Protein AF-A0A6P7GUV5-F1 (afdb_monomer_lite)

InterPro domains:
  IPR000727 Target SNARE coiled-coil homology domain [PS50192] (127-161)
  IPR006011 Syntaxin, N-terminal domain [PF00804] (9-116)
  IPR010989 SNARE [SSF47661] (6-161)

pLDDT: mean 76.49, std 16.81, range [32.97, 94.81]

Foldseek 3Di:
DVVVVVVVLVVVVVVLVVVLVVLVVLLVVLVVLVVVLVVDDCVDPVSVVSVVVSVVSLVVVVVVLVVVLVVLVVVLVVLLVVLCVLCVVVVFHDDPVRSVVCLLVVDDPVVRLVPQPCPDPVSVVSVVVSVVSSVSSNVSVVSSVSSVVSVVSSVVSCVDDPPVVVVCVVVVPPDDDPPVVPPPD

Radius of gyration: 21.82 Å; chains: 1; bounding box: 53×41×62 Å

Structure (mmCIF, N/CA/C/O backbone):
data_AF-A0A6P7GUV5-F1
#
_entry.id   AF-A0A6P7GUV5-F1
#
loop_
_atom_site.group_PDB
_atom_site.id
_atom_site.type_symbol
_atom_site.label_atom_id
_atom_site.label_alt_id
_atom_site.label_comp_id
_atom_site.label_asym_id
_atom_site.label_entity_id
_atom_site.label_seq_id
_atom_site.pdbx_PDB_ins_code
_atom_site.Cartn_x
_atom_site.Cartn_y
_atom_site.Cartn_z
_atom_site.occupancy
_atom_site.B_iso_or_equiv
_atom_site.auth_seq_id
_atom_site.auth_comp_id
_atom_site.auth_asym_id
_atom_site.auth_atom_id
_atom_site.pdbx_PDB_model_num
ATOM 1 N N . MET A 1 1 ? -10.063 17.271 18.273 1.00 46.31 1 MET A N 1
ATOM 2 C CA . MET A 1 1 ? -8.950 16.334 17.995 1.00 46.31 1 MET A CA 1
ATOM 3 C C . MET A 1 1 ? -9.324 15.329 16.899 1.00 46.31 1 MET A C 1
ATOM 5 O O . MET A 1 1 ? -8.596 15.248 15.924 1.00 46.31 1 MET A O 1
ATOM 9 N N . HIS A 1 2 ? -10.493 14.676 16.979 1.00 52.94 2 HIS A N 1
ATOM 10 C CA . HIS A 1 2 ? -11.018 13.732 15.970 1.00 52.94 2 HIS A CA 1
ATOM 11 C C . HIS A 1 2 ? -11.071 14.288 14.523 1.00 52.94 2 HIS A C 1
ATOM 13 O O . HIS A 1 2 ? -10.444 13.758 13.611 1.00 52.94 2 HIS A O 1
ATOM 19 N N . HIS A 1 3 ? -11.655 15.477 14.346 1.00 53.50 3 HIS A N 1
ATOM 20 C CA . HIS A 1 3 ? -11.754 16.160 13.045 1.00 53.50 3 HIS A CA 1
ATOM 21 C C . HIS A 1 3 ? -10.405 16.506 12.378 1.00 53.50 3 HIS A C 1
ATOM 23 O O . HIS A 1 3 ? -10.345 16.684 11.162 1.00 53.50 3 HIS A O 1
ATOM 29 N N . LEU A 1 4 ? -9.324 16.637 13.158 1.00 55.41 4 LEU A N 1
ATOM 30 C CA . LEU A 1 4 ? -7.991 16.958 12.634 1.00 55.41 4 LEU A CA 1
ATOM 31 C C . LEU A 1 4 ? -7.320 15.711 12.038 1.00 55.41 4 LEU A C 1
ATOM 33 O O . LEU A 1 4 ? -6.644 15.807 11.019 1.00 55.41 4 LEU A O 1
ATOM 37 N N . ASN A 1 5 ? -7.563 14.542 12.640 1.00 67.44 5 ASN A N 1
ATOM 38 C CA . ASN A 1 5 ? -7.045 13.258 12.166 1.00 67.44 5 ASN A CA 1
ATOM 39 C C . ASN A 1 5 ? -7.734 12.821 10.858 1.00 67.44 5 ASN A C 1
ATOM 41 O O . ASN A 1 5 ? -7.079 12.382 9.915 1.00 67.44 5 ASN A O 1
ATOM 45 N N . LYS A 1 6 ? -9.046 13.068 10.745 1.00 73.06 6 LYS A N 1
ATOM 46 C CA . LYS A 1 6 ? -9.805 12.810 9.514 1.00 73.06 6 LYS A CA 1
ATOM 47 C C . LYS A 1 6 ? -9.277 13.603 8.311 1.00 73.06 6 LYS A C 1
ATOM 49 O O . LYS A 1 6 ? -8.929 13.009 7.301 1.00 73.06 6 LYS A O 1
ATOM 54 N N . ASN A 1 7 ? -9.086 14.917 8.468 1.00 77.56 7 ASN A N 1
ATOM 55 C CA . ASN A 1 7 ? -8.517 15.767 7.411 1.00 77.56 7 ASN A CA 1
ATOM 56 C C . ASN A 1 7 ? -7.110 15.323 6.969 1.00 77.56 7 ASN A C 1
ATOM 58 O O . ASN A 1 7 ? -6.755 15.450 5.798 1.00 77.56 7 ASN A O 1
ATOM 62 N N . LEU A 1 8 ? -6.291 14.828 7.902 1.00 81.88 8 LEU A N 1
ATOM 63 C CA . LEU A 1 8 ? -4.964 14.309 7.577 1.00 81.88 8 LEU A CA 1
ATOM 64 C C . LEU A 1 8 ? -5.056 13.003 6.779 1.00 81.88 8 LEU A C 1
ATOM 66 O O . LEU A 1 8 ? -4.341 12.850 5.792 1.00 81.88 8 LEU A O 1
ATOM 70 N N . THR A 1 9 ? -5.959 12.106 7.171 1.00 80.38 9 THR A N 1
ATOM 71 C CA . THR A 1 9 ? -6.199 10.832 6.480 1.00 80.38 9 THR A CA 1
ATOM 72 C C . THR A 1 9 ? -6.690 11.059 5.050 1.00 80.38 9 THR A C 1
ATOM 74 O O . THR A 1 9 ? -6.138 10.481 4.119 1.00 80.38 9 THR A O 1
ATOM 77 N N . ASP A 1 10 ? -7.635 11.981 4.851 1.00 86.94 10 ASP A N 1
ATOM 78 C CA . ASP A 1 10 ? -8.143 12.332 3.518 1.00 86.94 10 ASP A CA 1
ATOM 79 C C . ASP A 1 10 ? -7.032 12.912 2.623 1.00 86.94 10 ASP A C 1
ATOM 81 O O . ASP A 1 10 ? -6.954 12.634 1.425 1.00 86.94 10 ASP A O 1
ATOM 85 N N . LYS A 1 11 ? -6.114 13.694 3.207 1.00 90.00 11 LYS A N 1
ATOM 86 C CA . LYS A 1 11 ? -4.951 14.222 2.486 1.00 90.00 11 LYS A CA 1
ATOM 87 C C . LYS A 1 11 ? -3.967 13.119 2.090 1.00 90.00 11 LYS A C 1
ATOM 89 O O . LYS A 1 11 ? -3.399 13.193 1.001 1.00 90.00 11 LYS A O 1
ATOM 94 N N . ILE A 1 12 ? -3.754 12.124 2.952 1.00 88.75 12 ILE A N 1
ATOM 95 C CA . ILE A 1 12 ? -2.922 10.953 2.645 1.00 88.75 12 ILE A CA 1
ATOM 96 C C . ILE A 1 12 ? -3.540 10.167 1.486 1.00 88.75 12 ILE A C 1
ATOM 98 O O . ILE A 1 12 ? -2.832 9.862 0.532 1.00 88.75 12 ILE A O 1
ATOM 102 N N . GLU A 1 13 ? -4.853 9.934 1.510 1.00 89.50 13 GLU A N 1
ATOM 103 C CA . GLU A 1 13 ? -5.580 9.247 0.435 1.00 89.50 13 GLU A CA 1
ATOM 104 C C . GLU A 1 13 ? -5.460 10.000 -0.905 1.00 89.50 13 GLU A C 1
ATOM 106 O O . GLU A 1 13 ? -5.128 9.408 -1.932 1.00 89.50 13 GLU A O 1
ATOM 111 N N . ALA A 1 14 ? -5.615 11.328 -0.899 1.00 92.69 14 ALA A N 1
ATOM 112 C CA . ALA A 1 14 ? -5.446 12.144 -2.102 1.00 92.69 14 ALA A CA 1
ATOM 113 C C . ALA A 1 14 ? -4.007 12.112 -2.655 1.00 92.69 14 ALA A C 1
ATOM 115 O O . ALA A 1 14 ? -3.799 12.049 -3.870 1.00 92.69 14 ALA A O 1
ATOM 116 N N . LEU A 1 15 ? -2.998 12.157 -1.775 1.00 92.75 15 LEU A N 1
ATOM 117 C CA . LEU A 1 15 ? -1.593 12.031 -2.173 1.00 92.75 15 LEU A CA 1
ATOM 118 C C . LEU A 1 15 ? -1.292 10.641 -2.732 1.00 92.75 15 LEU A C 1
ATOM 120 O O . LEU A 1 15 ? -0.560 10.535 -3.715 1.00 92.75 15 LEU A O 1
ATOM 124 N N . PHE A 1 16 ? -1.871 9.600 -2.139 1.00 92.69 16 PHE A N 1
ATOM 125 C CA . PHE A 1 16 ? -1.735 8.225 -2.593 1.00 92.69 16 PHE A CA 1
ATOM 126 C C . PHE A 1 16 ? -2.291 8.047 -4.009 1.00 92.69 16 PHE A C 1
ATOM 128 O O . PHE A 1 16 ? -1.550 7.653 -4.905 1.00 92.69 16 PHE A O 1
ATOM 135 N N . GLN A 1 17 ? -3.534 8.473 -4.255 1.00 94.50 17 GLN A N 1
ATOM 136 C CA . GLN A 1 17 ? -4.158 8.421 -5.584 1.00 94.50 17 GLN A CA 1
ATOM 137 C C . GLN A 1 17 ? -3.348 9.184 -6.645 1.00 94.50 17 GLN A C 1
ATOM 139 O O . GLN A 1 17 ? -3.194 8.733 -7.785 1.00 94.50 17 GLN A O 1
ATOM 144 N N . ASN A 1 18 ? -2.794 10.344 -6.277 1.00 94.81 18 ASN A N 1
ATOM 145 C CA . ASN A 1 18 ? -1.903 11.096 -7.156 1.00 94.81 18 ASN A CA 1
ATOM 146 C C . ASN A 1 18 ? -0.639 10.284 -7.492 1.00 94.81 18 ASN A C 1
ATOM 148 O O . ASN A 1 18 ? -0.280 10.158 -8.665 1.00 94.81 18 ASN A O 1
ATOM 152 N N . ASN A 1 19 ? -0.013 9.674 -6.482 1.00 92.75 19 ASN A N 1
ATOM 153 C CA . ASN A 1 19 ? 1.160 8.821 -6.655 1.00 92.75 19 ASN A CA 1
ATOM 154 C C . ASN A 1 19 ? 0.872 7.603 -7.541 1.00 92.75 19 ASN A C 1
ATOM 156 O O . ASN A 1 19 ? 1.663 7.326 -8.444 1.00 92.75 19 ASN A O 1
ATOM 160 N N . THR A 1 20 ? -0.268 6.927 -7.366 1.00 92.69 20 THR A N 1
ATOM 161 C CA . THR A 1 20 ? -0.692 5.831 -8.251 1.00 92.69 20 THR A CA 1
ATOM 162 C C . THR A 1 20 ? -0.817 6.316 -9.695 1.00 92.69 20 THR A C 1
ATOM 164 O O . THR A 1 20 ? -0.272 5.701 -10.615 1.00 92.69 20 THR A O 1
ATOM 167 N N . SER A 1 21 ? -1.458 7.468 -9.924 1.00 94.62 21 SER A N 1
ATOM 168 C CA . SER A 1 21 ? -1.579 8.047 -11.269 1.00 94.62 21 SER A CA 1
ATOM 169 C C . SER A 1 21 ? -0.213 8.333 -11.902 1.00 94.62 21 SER A C 1
ATOM 171 O O . SER A 1 21 ? 0.000 8.057 -13.087 1.00 94.62 21 SER A O 1
ATOM 173 N N . ILE A 1 22 ? 0.738 8.857 -11.122 1.00 93.44 22 ILE A N 1
ATOM 174 C CA . ILE A 1 22 ? 2.118 9.076 -11.570 1.00 93.44 22 ILE A CA 1
ATOM 175 C C . ILE A 1 22 ? 2.800 7.740 -11.892 1.00 93.44 22 ILE A C 1
ATOM 177 O O . ILE A 1 22 ? 3.416 7.625 -12.952 1.00 93.44 22 ILE A O 1
ATOM 181 N N . CYS A 1 23 ? 2.653 6.723 -11.043 1.00 91.88 23 CYS A N 1
ATOM 182 C CA . CYS A 1 23 ? 3.205 5.387 -11.268 1.00 91.88 23 CYS A CA 1
ATOM 183 C C . CYS A 1 23 ? 2.696 4.772 -12.576 1.00 91.88 23 CYS A C 1
ATOM 185 O O . CYS A 1 23 ? 3.497 4.320 -13.392 1.00 91.88 23 CYS A O 1
ATOM 187 N N . HIS A 1 24 ? 1.391 4.839 -12.848 1.00 92.19 24 HIS A N 1
ATOM 188 C CA . HIS A 1 24 ? 0.831 4.362 -14.114 1.00 92.19 24 HIS A CA 1
ATOM 189 C C . HIS A 1 24 ? 1.403 5.099 -15.331 1.00 92.19 24 HIS A C 1
ATOM 191 O O . HIS A 1 24 ? 1.720 4.467 -16.340 1.00 92.19 24 HIS A O 1
ATOM 197 N N . LYS A 1 25 ? 1.592 6.423 -15.242 1.00 93.25 25 LYS A N 1
ATOM 198 C CA . LYS A 1 25 ? 2.225 7.210 -16.314 1.00 93.25 25 LYS A CA 1
ATOM 199 C C . LYS A 1 25 ? 3.676 6.794 -16.540 1.00 93.25 25 LYS A C 1
ATOM 201 O O . LYS A 1 25 ? 4.081 6.629 -17.689 1.00 93.25 25 LYS A O 1
ATOM 206 N N . ILE A 1 26 ? 4.447 6.602 -15.467 1.00 92.00 26 ILE A N 1
ATOM 207 C CA . ILE A 1 26 ? 5.836 6.130 -15.546 1.00 92.00 26 ILE A CA 1
ATOM 208 C C . ILE A 1 26 ? 5.879 4.736 -16.184 1.00 92.00 26 ILE A C 1
ATOM 210 O O . ILE A 1 26 ? 6.630 4.540 -17.134 1.00 92.00 26 ILE A O 1
ATOM 214 N N . ASN A 1 27 ? 5.030 3.804 -15.744 1.00 89.81 27 ASN A N 1
ATOM 215 C CA . ASN A 1 27 ? 4.924 2.460 -16.320 1.00 89.81 27 ASN A CA 1
ATOM 216 C C . ASN A 1 27 ? 4.605 2.490 -17.820 1.00 89.81 27 ASN A C 1
ATOM 218 O O . ASN A 1 27 ? 5.236 1.771 -18.593 1.00 89.81 27 ASN A O 1
ATOM 222 N N . GLY A 1 28 ? 3.667 3.341 -18.247 1.00 91.12 28 GLY A N 1
ATOM 223 C CA . GLY A 1 28 ? 3.362 3.543 -19.665 1.00 91.12 28 GLY A CA 1
ATOM 224 C C . GLY A 1 28 ? 4.574 4.045 -20.452 1.00 91.12 28 GLY A C 1
ATOM 225 O O . GLY A 1 28 ? 4.935 3.463 -21.471 1.00 91.12 28 GLY A O 1
ATOM 226 N N . LYS A 1 29 ? 5.272 5.061 -19.936 1.00 91.81 29 LYS A N 1
ATOM 227 C CA . LYS A 1 29 ? 6.462 5.629 -20.589 1.00 91.81 29 LYS A CA 1
ATOM 228 C C . LYS A 1 29 ? 7.636 4.654 -20.657 1.00 91.81 29 LYS A C 1
ATOM 230 O O . LYS A 1 29 ? 8.317 4.597 -21.674 1.00 91.81 29 LYS A O 1
ATOM 235 N N . LEU A 1 30 ? 7.866 3.863 -19.609 1.00 90.25 30 LEU A N 1
ATOM 236 C CA . LEU A 1 30 ? 8.904 2.829 -19.617 1.00 90.25 30 LEU A CA 1
ATOM 237 C C . LEU A 1 30 ? 8.602 1.740 -20.657 1.00 90.25 30 LEU A C 1
ATOM 239 O O . LEU A 1 30 ? 9.521 1.313 -21.352 1.00 90.25 30 LEU A O 1
ATOM 243 N N . LYS A 1 31 ? 7.329 1.344 -20.808 1.00 88.88 31 LYS A N 1
ATOM 244 C CA . LYS A 1 31 ? 6.879 0.403 -21.849 1.00 88.88 31 LYS A CA 1
ATOM 245 C C . LYS A 1 31 ? 7.097 0.943 -23.261 1.00 88.88 31 LYS A C 1
ATOM 247 O O . LYS A 1 31 ? 7.585 0.207 -24.113 1.00 88.88 31 LYS A O 1
ATOM 252 N N . GLU A 1 32 ? 6.760 2.211 -23.499 1.00 90.06 32 GLU A N 1
ATOM 253 C CA . GLU A 1 32 ? 6.989 2.881 -24.788 1.00 90.06 32 GLU A CA 1
ATOM 254 C C . GLU A 1 32 ? 8.481 2.859 -25.162 1.00 90.06 32 GLU A C 1
ATOM 256 O O . GLU A 1 32 ? 8.840 2.365 -26.230 1.00 90.06 32 GLU A O 1
ATOM 261 N N . ILE A 1 33 ? 9.361 3.293 -24.249 1.00 87.44 33 ILE A N 1
ATOM 262 C CA . ILE A 1 33 ? 10.817 3.321 -24.478 1.00 87.44 33 ILE A CA 1
ATOM 263 C C . ILE A 1 33 ? 11.370 1.910 -24.726 1.00 87.44 33 ILE A C 1
ATOM 265 O O . ILE A 1 33 ? 12.239 1.714 -25.575 1.00 87.44 33 ILE A O 1
ATOM 269 N N . GLU A 1 34 ? 10.882 0.909 -23.996 1.00 86.19 34 GLU A N 1
ATOM 270 C CA . GLU A 1 34 ? 11.313 -0.475 -24.184 1.00 86.19 34 GLU A CA 1
ATOM 271 C C . GLU A 1 34 ? 10.901 -1.037 -25.552 1.00 86.19 34 GLU A C 1
ATOM 273 O O . GLU A 1 34 ? 11.704 -1.705 -26.206 1.00 86.19 34 GLU A O 1
ATOM 278 N N . ALA A 1 35 ? 9.683 -0.741 -26.012 1.00 87.06 35 ALA A N 1
ATOM 279 C CA . ALA A 1 35 ? 9.221 -1.128 -27.342 1.00 87.06 35 ALA A CA 1
ATOM 280 C C . ALA A 1 35 ? 10.054 -0.461 -28.449 1.00 87.06 35 ALA A C 1
ATOM 282 O O . ALA A 1 35 ? 10.464 -1.134 -29.397 1.00 87.06 35 ALA A O 1
ATOM 283 N N . GLU A 1 36 ? 10.374 0.828 -28.298 1.00 86.38 36 GLU A N 1
ATOM 284 C CA . GLU A 1 36 ? 11.265 1.543 -29.217 1.00 86.38 36 GLU A CA 1
ATOM 285 C C . GLU A 1 36 ? 12.641 0.873 -29.300 1.00 86.38 36 GLU A C 1
ATOM 287 O O . GLU A 1 36 ? 13.131 0.616 -30.400 1.00 86.38 36 GLU A O 1
ATOM 292 N N . ILE A 1 37 ? 13.243 0.524 -28.158 1.00 84.25 37 ILE A N 1
ATOM 293 C CA . ILE A 1 37 ? 14.550 -0.149 -28.109 1.00 84.25 37 ILE A CA 1
ATOM 294 C C . ILE A 1 37 ? 14.492 -1.531 -28.767 1.00 84.25 37 ILE A C 1
ATOM 296 O O . ILE A 1 37 ? 15.392 -1.853 -29.537 1.00 84.25 37 ILE A O 1
ATOM 300 N N . LYS A 1 38 ? 13.440 -2.328 -28.522 1.00 81.56 38 LYS A N 1
ATOM 301 C CA . LYS A 1 38 ? 13.262 -3.655 -29.149 1.00 81.56 38 LYS A CA 1
ATOM 302 C C . LYS A 1 38 ? 13.159 -3.574 -30.677 1.00 81.56 38 LYS A C 1
ATOM 304 O O . LYS A 1 38 ? 13.563 -4.508 -31.362 1.00 81.56 38 LYS A O 1
ATOM 309 N N . SER A 1 39 ? 12.631 -2.471 -31.205 1.00 80.44 39 SER A N 1
ATOM 310 C CA . SER A 1 39 ? 12.510 -2.232 -32.650 1.00 80.44 39 SER A CA 1
ATOM 311 C C . SER A 1 39 ? 13.750 -1.595 -33.298 1.00 80.44 39 SER A C 1
ATOM 313 O O . SER A 1 39 ? 13.850 -1.558 -34.524 1.00 80.44 39 SER A O 1
ATOM 315 N N . ALA A 1 40 ? 14.693 -1.086 -32.499 1.00 76.50 40 ALA A N 1
ATOM 316 C CA . ALA A 1 40 ? 15.863 -0.348 -32.965 1.00 76.50 40 ALA A CA 1
ATOM 317 C C . ALA A 1 40 ? 17.129 -1.222 -33.016 1.00 76.50 40 ALA A C 1
ATOM 319 O O . ALA A 1 40 ? 17.259 -2.213 -32.303 1.00 76.50 40 ALA A O 1
ATOM 320 N N . ASN A 1 41 ? 18.118 -0.817 -33.822 1.00 74.44 41 ASN A N 1
ATOM 321 C CA . ASN A 1 41 ? 19.443 -1.439 -33.785 1.00 74.44 41 ASN A CA 1
ATOM 322 C C . ASN A 1 41 ? 20.176 -1.032 -32.492 1.00 74.44 41 ASN A C 1
ATOM 324 O O . ASN A 1 41 ? 20.715 0.077 -32.388 1.00 74.44 41 ASN A O 1
ATOM 328 N N . THR A 1 42 ? 20.206 -1.937 -31.516 1.00 68.69 42 THR A N 1
ATOM 329 C CA . THR A 1 42 ? 20.817 -1.732 -30.195 1.00 68.69 42 THR A CA 1
ATOM 330 C C . THR A 1 42 ? 22.333 -1.552 -30.230 1.00 68.69 42 THR A C 1
ATOM 332 O O . THR A 1 42 ? 22.882 -0.994 -29.283 1.00 68.69 42 THR A O 1
ATOM 335 N N . ASP A 1 43 ? 23.009 -1.941 -31.316 1.00 74.94 43 ASP A N 1
ATOM 336 C CA . ASP A 1 43 ? 24.467 -1.800 -31.459 1.00 74.94 43 ASP A CA 1
ATOM 337 C C . ASP A 1 43 ? 24.886 -0.379 -31.869 1.00 74.94 43 ASP A C 1
ATOM 339 O O . ASP A 1 43 ? 26.042 0.040 -31.703 1.00 74.94 43 ASP A O 1
ATOM 343 N N . SER A 1 44 ? 23.928 0.419 -32.349 1.00 85.25 44 SER A N 1
ATOM 344 C CA . SER A 1 44 ? 24.142 1.840 -32.608 1.00 85.25 44 SER A CA 1
ATOM 345 C C . SER A 1 44 ? 24.467 2.601 -31.313 1.00 85.25 44 SER A C 1
ATOM 347 O O . SER A 1 44 ? 24.101 2.204 -30.205 1.00 85.25 44 SER A O 1
ATOM 349 N N . ALA A 1 45 ? 25.190 3.720 -31.429 1.00 86.25 45 ALA A N 1
ATOM 350 C CA . ALA A 1 45 ? 25.460 4.582 -30.275 1.00 86.25 45 ALA A CA 1
ATOM 351 C C . ALA A 1 45 ? 24.154 5.096 -29.638 1.00 86.25 45 ALA A C 1
ATOM 353 O O . ALA A 1 45 ? 24.034 5.117 -28.416 1.00 86.25 45 ALA A O 1
ATOM 354 N N . GLU A 1 46 ? 23.159 5.435 -30.463 1.00 85.12 46 GLU A N 1
ATOM 355 C CA . GLU A 1 46 ? 21.835 5.860 -30.005 1.00 85.12 46 GLU A CA 1
ATOM 356 C C . GLU A 1 46 ? 21.104 4.743 -29.243 1.00 85.12 46 GLU A C 1
ATOM 358 O O . GLU A 1 46 ? 20.598 4.983 -28.147 1.00 85.12 46 GLU A O 1
ATOM 363 N N . GLY A 1 47 ? 21.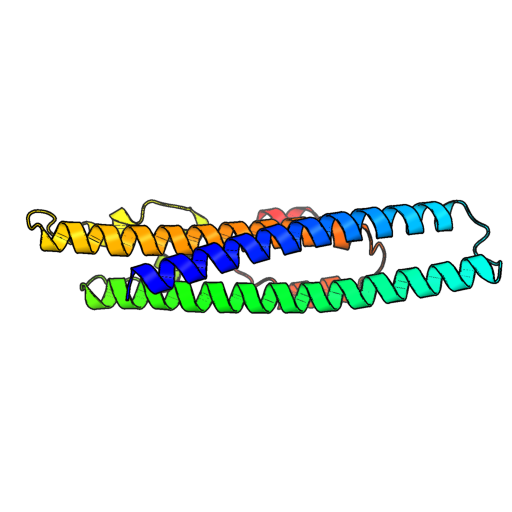108 3.512 -29.768 1.00 83.50 47 GLY A N 1
ATOM 364 C CA . GLY A 1 47 ? 20.507 2.347 -29.111 1.00 83.50 47 GLY A CA 1
ATOM 365 C C . GLY A 1 47 ? 21.114 2.073 -27.732 1.00 83.50 47 GLY A C 1
ATOM 366 O O . GLY A 1 47 ? 20.385 1.900 -26.754 1.00 83.50 47 GLY A O 1
ATOM 367 N N . ARG A 1 48 ? 22.448 2.140 -27.618 1.00 84.62 48 ARG A N 1
ATOM 368 C CA . ARG A 1 48 ? 23.160 1.995 -26.336 1.00 84.62 48 ARG A CA 1
ATOM 369 C C . ARG A 1 48 ? 22.816 3.103 -25.341 1.00 84.62 48 ARG A C 1
ATOM 371 O O . ARG A 1 48 ? 22.600 2.811 -24.166 1.00 84.62 48 ARG A O 1
ATOM 378 N N . ILE A 1 49 ? 22.731 4.357 -25.793 1.00 87.19 49 ILE A N 1
ATOM 379 C CA . ILE A 1 49 ? 22.338 5.488 -24.937 1.00 87.19 49 ILE A CA 1
ATOM 380 C C . ILE A 1 49 ? 20.916 5.283 -24.399 1.00 87.19 49 ILE A C 1
ATOM 382 O O . ILE A 1 49 ? 20.709 5.402 -23.189 1.00 87.19 49 ILE A O 1
ATOM 386 N N . LYS A 1 50 ? 19.956 4.915 -25.258 1.00 85.88 50 LYS A N 1
ATOM 387 C CA . LYS A 1 50 ? 18.566 4.651 -24.849 1.00 85.88 50 LYS A CA 1
ATOM 388 C C . LYS A 1 50 ? 18.472 3.498 -23.846 1.00 85.88 50 LYS A C 1
ATOM 390 O O . LYS A 1 50 ? 17.771 3.625 -22.845 1.00 85.88 50 LYS A O 1
ATOM 395 N N . LEU A 1 51 ? 19.227 2.415 -24.048 1.00 84.94 51 LEU A N 1
ATOM 396 C CA . LEU A 1 51 ? 19.276 1.282 -23.117 1.00 84.94 51 LEU A CA 1
ATOM 397 C C . LEU A 1 51 ? 19.817 1.680 -21.733 1.00 84.94 51 LEU A C 1
ATOM 399 O O . LEU A 1 51 ? 19.230 1.328 -20.709 1.00 84.94 51 LEU A O 1
ATOM 403 N N . ILE A 1 52 ? 20.904 2.458 -21.684 1.00 86.44 52 ILE A N 1
ATOM 404 C CA . ILE A 1 52 ? 21.470 2.962 -20.422 1.00 86.44 52 ILE A CA 1
ATOM 405 C C . ILE A 1 52 ? 20.465 3.868 -19.699 1.00 86.44 52 ILE A C 1
ATOM 407 O O . ILE A 1 52 ? 20.285 3.750 -18.482 1.00 86.44 52 ILE A O 1
ATOM 411 N N . GLN A 1 53 ? 19.789 4.757 -20.431 1.00 88.44 53 GLN A N 1
ATOM 412 C CA . GLN A 1 53 ? 18.756 5.630 -19.873 1.00 88.44 53 GLN A CA 1
ATOM 413 C C . GLN A 1 53 ? 17.581 4.825 -19.314 1.00 88.44 53 GLN A C 1
ATOM 415 O O . GLN A 1 53 ? 17.188 5.063 -18.172 1.00 88.44 53 GLN A O 1
ATOM 420 N N . LEU A 1 54 ? 17.074 3.839 -20.062 1.00 87.25 54 LEU A N 1
ATOM 421 C CA . LEU A 1 54 ? 15.990 2.963 -19.619 1.00 87.25 54 LEU A CA 1
ATOM 422 C C . LEU A 1 54 ? 16.348 2.256 -18.307 1.00 87.25 54 LEU A C 1
ATOM 424 O O . LEU A 1 54 ? 15.584 2.324 -17.345 1.00 87.25 54 LEU A O 1
ATOM 428 N N . ASN A 1 55 ? 17.530 1.642 -18.236 1.00 85.44 55 ASN A N 1
ATOM 429 C CA . ASN A 1 55 ? 17.988 0.942 -17.034 1.00 85.44 55 ASN A CA 1
ATOM 430 C C . ASN A 1 55 ? 18.150 1.900 -15.846 1.00 85.44 55 ASN A C 1
ATOM 432 O O . ASN A 1 55 ? 17.718 1.599 -14.735 1.00 85.44 55 ASN A O 1
ATOM 436 N N . THR A 1 56 ? 18.699 3.095 -16.078 1.00 87.25 56 THR A N 1
ATOM 437 C CA . THR A 1 56 ? 18.839 4.124 -15.037 1.00 87.25 56 THR A CA 1
ATOM 438 C C . THR A 1 56 ? 17.478 4.565 -14.492 1.00 87.25 56 THR A C 1
ATOM 440 O O . THR A 1 56 ? 17.309 4.707 -13.278 1.00 87.25 56 THR A O 1
ATOM 443 N N . LEU A 1 57 ? 16.493 4.771 -15.371 1.00 89.75 57 LEU A N 1
ATOM 444 C CA . LEU A 1 57 ? 15.130 5.138 -14.988 1.00 89.75 57 LEU A CA 1
ATOM 445 C C . LEU A 1 57 ? 14.444 4.012 -14.206 1.00 89.75 57 LEU A C 1
ATOM 447 O O . LEU A 1 57 ? 13.891 4.291 -13.143 1.00 89.75 57 LEU A O 1
ATOM 451 N N . LYS A 1 58 ? 14.546 2.754 -14.664 1.00 84.88 58 LYS A N 1
ATOM 452 C CA . LYS A 1 58 ? 14.006 1.570 -13.968 1.00 84.88 58 LYS A CA 1
ATOM 453 C C . LYS A 1 58 ? 14.573 1.445 -12.547 1.00 84.88 58 LYS A C 1
ATOM 455 O O . LYS A 1 58 ? 13.807 1.310 -11.592 1.00 84.88 58 LYS A O 1
ATOM 460 N N . THR A 1 59 ? 15.889 1.595 -12.376 1.00 83.69 59 THR A N 1
ATOM 461 C CA . THR A 1 59 ? 16.546 1.538 -11.057 1.00 83.69 59 THR A CA 1
ATOM 462 C C . THR A 1 59 ? 16.086 2.664 -10.132 1.00 83.69 59 THR A C 1
ATOM 464 O O . THR A 1 59 ? 15.753 2.426 -8.969 1.00 83.69 59 THR A O 1
ATOM 467 N N . ARG A 1 60 ? 16.035 3.908 -10.628 1.00 87.56 60 ARG A N 1
ATOM 468 C CA . ARG A 1 60 ? 15.577 5.057 -9.828 1.00 87.56 60 ARG A CA 1
ATOM 469 C C . ARG A 1 60 ? 14.117 4.915 -9.422 1.00 87.56 60 ARG A C 1
ATOM 471 O O . ARG A 1 60 ? 13.786 5.197 -8.273 1.00 87.56 60 ARG A O 1
ATOM 478 N N . TYR A 1 61 ? 13.273 4.474 -10.348 1.00 87.12 61 TYR A N 1
ATOM 479 C CA . TYR A 1 61 ? 11.858 4.275 -10.091 1.00 87.12 61 TYR A CA 1
ATOM 480 C C . TYR A 1 61 ? 11.638 3.190 -9.035 1.00 87.12 61 TYR A C 1
ATOM 482 O O . TYR A 1 61 ? 10.983 3.455 -8.034 1.00 87.12 61 TYR A O 1
ATOM 490 N N . THR A 1 62 ? 12.303 2.039 -9.169 1.00 82.56 62 THR A N 1
ATOM 491 C CA . THR A 1 62 ? 12.252 0.948 -8.180 1.00 82.56 62 THR A CA 1
ATOM 492 C C . THR A 1 62 ? 12.700 1.410 -6.794 1.00 82.56 62 THR A C 1
ATOM 494 O O . THR A 1 62 ? 12.068 1.078 -5.795 1.00 82.56 62 THR A O 1
ATOM 497 N N . LYS A 1 63 ? 13.758 2.228 -6.705 1.00 83.56 63 LYS A N 1
ATOM 498 C CA . LYS A 1 63 ? 14.219 2.784 -5.425 1.00 83.56 63 LYS A CA 1
ATOM 499 C C . LYS A 1 63 ? 13.160 3.668 -4.761 1.00 83.56 63 LYS A C 1
ATOM 501 O O . LYS A 1 63 ? 12.918 3.523 -3.568 1.00 83.56 63 LYS A O 1
ATOM 506 N N . ILE A 1 64 ? 12.552 4.585 -5.514 1.00 85.69 64 ILE A N 1
ATOM 507 C CA . ILE A 1 64 ? 11.505 5.481 -4.994 1.00 85.69 64 ILE A CA 1
ATOM 508 C C . ILE A 1 64 ? 10.273 4.673 -4.582 1.00 85.69 64 ILE A C 1
ATOM 510 O O . ILE A 1 64 ? 9.698 4.929 -3.528 1.00 85.69 64 ILE A O 1
ATOM 514 N N . PHE A 1 65 ? 9.915 3.667 -5.377 1.00 84.25 65 PHE A N 1
ATOM 515 C CA . PHE A 1 65 ? 8.801 2.773 -5.102 1.00 84.25 65 PHE A CA 1
ATOM 516 C C . PHE A 1 65 ? 8.992 2.002 -3.788 1.00 84.25 65 PHE A C 1
ATOM 518 O O . PHE A 1 65 ? 8.102 2.000 -2.944 1.00 84.25 65 PHE A O 1
ATOM 525 N N . LYS A 1 66 ? 10.189 1.435 -3.561 1.00 81.31 66 LYS A N 1
ATOM 526 C CA . LYS A 1 66 ? 10.552 0.767 -2.298 1.00 81.31 66 LYS A CA 1
ATOM 527 C C . LYS A 1 66 ? 10.416 1.712 -1.094 1.00 81.31 66 LYS A C 1
ATOM 529 O O . LYS A 1 66 ? 9.842 1.319 -0.088 1.00 81.31 66 LYS A O 1
ATOM 534 N N . ILE A 1 67 ? 10.8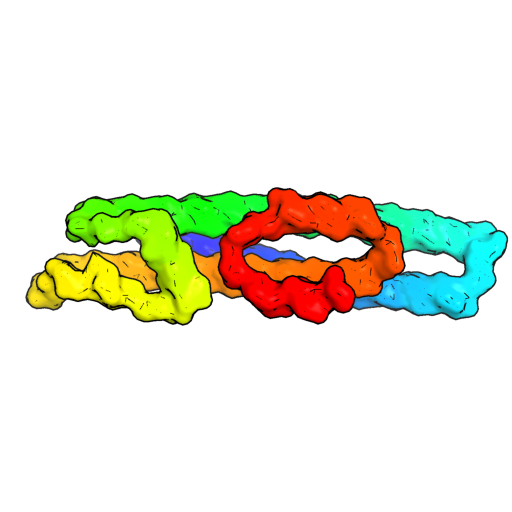78 2.963 -1.213 1.00 84.88 67 ILE A N 1
ATOM 535 C CA . ILE A 1 67 ? 10.731 3.972 -0.144 1.00 84.88 67 ILE A CA 1
ATOM 536 C C . ILE A 1 67 ? 9.250 4.241 0.148 1.00 84.88 67 ILE A C 1
ATOM 538 O O . ILE A 1 67 ? 8.849 4.245 1.305 1.00 84.88 67 ILE A O 1
ATOM 542 N N . ASN A 1 68 ? 8.427 4.439 -0.886 1.00 85.56 68 ASN A N 1
ATOM 543 C CA . ASN A 1 68 ? 6.999 4.681 -0.697 1.00 85.56 68 ASN A CA 1
ATOM 544 C C . ASN A 1 68 ? 6.287 3.501 -0.014 1.00 85.56 68 ASN A C 1
ATOM 546 O O . ASN A 1 68 ? 5.471 3.738 0.872 1.00 85.56 68 ASN A O 1
ATOM 550 N N . ASN A 1 69 ? 6.638 2.262 -0.374 1.00 84.94 69 ASN A N 1
ATOM 551 C CA . ASN A 1 69 ? 6.110 1.063 0.275 1.00 84.94 69 ASN A CA 1
ATOM 552 C C . ASN A 1 69 ? 6.455 1.025 1.771 1.00 84.94 69 ASN A C 1
ATOM 554 O O . ASN A 1 69 ? 5.564 0.853 2.594 1.00 84.94 69 ASN A O 1
ATOM 558 N N . THR A 1 70 ? 7.719 1.271 2.132 1.00 85.25 70 THR A N 1
ATOM 559 C CA . THR A 1 70 ? 8.147 1.315 3.540 1.00 85.25 70 THR A CA 1
ATOM 560 C C . THR A 1 70 ? 7.402 2.386 4.343 1.00 85.25 70 THR A C 1
ATOM 562 O O . THR A 1 70 ? 6.990 2.133 5.471 1.00 85.25 70 THR A O 1
ATOM 565 N N . GLU A 1 71 ? 7.181 3.576 3.778 1.00 86.19 71 GLU A N 1
ATOM 566 C CA . GLU A 1 71 ? 6.411 4.626 4.461 1.00 86.19 71 GLU A CA 1
ATOM 567 C C . GLU A 1 71 ? 4.938 4.233 4.673 1.00 86.19 71 GLU A C 1
ATOM 569 O O . GLU A 1 71 ? 4.363 4.532 5.720 1.00 86.19 71 GLU A O 1
ATOM 574 N N . LEU A 1 72 ? 4.326 3.531 3.713 1.00 84.00 72 LEU A N 1
ATOM 575 C CA . LEU A 1 72 ? 2.959 3.022 3.853 1.00 84.00 72 LEU A CA 1
ATOM 576 C C . LEU A 1 72 ? 2.859 1.896 4.889 1.00 84.00 72 LEU A C 1
ATOM 578 O O . LEU A 1 72 ? 1.918 1.899 5.679 1.00 84.00 72 LEU A O 1
ATOM 582 N N . GLU A 1 73 ? 3.829 0.982 4.938 1.00 86.25 73 GLU A N 1
ATOM 583 C CA . GLU A 1 73 ? 3.918 -0.061 5.971 1.00 86.25 73 GLU A CA 1
ATOM 584 C C . GLU A 1 73 ? 4.075 0.549 7.370 1.00 86.25 73 GLU A C 1
ATOM 586 O O . GLU A 1 73 ? 3.368 0.167 8.302 1.00 86.25 73 GLU A O 1
ATOM 591 N N . ASN A 1 74 ? 4.932 1.563 7.515 1.00 86.88 74 ASN A N 1
ATOM 592 C CA . ASN A 1 74 ? 5.066 2.304 8.768 1.00 86.88 74 ASN A CA 1
ATOM 593 C C . ASN A 1 74 ? 3.739 2.957 9.174 1.00 86.88 74 ASN A C 1
ATOM 595 O O . ASN A 1 74 ? 3.334 2.881 10.335 1.00 86.88 74 ASN A O 1
ATOM 599 N N . PHE A 1 75 ? 3.035 3.575 8.222 1.00 86.00 75 PHE A N 1
ATOM 600 C CA . PHE A 1 75 ? 1.736 4.186 8.486 1.00 86.00 75 PHE A CA 1
ATOM 601 C C . PHE A 1 75 ? 0.681 3.151 8.899 1.00 86.00 75 PHE A C 1
ATOM 603 O O . PHE A 1 75 ? -0.059 3.389 9.854 1.00 86.00 75 PHE A O 1
ATOM 610 N N . ARG A 1 76 ? 0.651 1.986 8.243 1.00 88.56 76 ARG A N 1
ATOM 611 C CA . ARG A 1 76 ? -0.199 0.846 8.608 1.00 88.56 76 ARG A CA 1
ATOM 612 C C . ARG A 1 76 ? 0.057 0.391 10.046 1.00 88.56 76 ARG A C 1
ATOM 614 O O . ARG A 1 76 ? -0.892 0.308 10.822 1.00 88.56 76 ARG A O 1
ATOM 621 N N . ASN A 1 77 ? 1.318 0.177 10.420 1.00 88.50 77 ASN A N 1
ATOM 622 C CA . ASN A 1 77 ? 1.697 -0.271 11.764 1.00 88.50 77 ASN A CA 1
ATOM 623 C C . ASN A 1 77 ? 1.269 0.731 12.844 1.00 88.50 77 ASN A C 1
ATOM 625 O O . ASN A 1 77 ? 0.636 0.347 13.824 1.00 88.50 77 ASN A O 1
ATOM 629 N N . ILE A 1 78 ? 1.500 2.029 12.618 1.00 87.50 78 ILE A N 1
ATOM 630 C CA . ILE A 1 78 ? 1.053 3.089 13.536 1.00 87.50 78 ILE A CA 1
ATOM 631 C C . ILE A 1 78 ? -0.474 3.061 13.715 1.00 87.50 78 ILE A C 1
ATOM 633 O O . ILE A 1 78 ? -0.984 3.259 14.819 1.00 87.50 78 ILE A O 1
ATOM 637 N N . GLN A 1 79 ? -1.239 2.841 12.642 1.00 86.69 79 GLN A N 1
ATOM 638 C CA . GLN A 1 79 ? -2.702 2.803 12.736 1.00 86.69 79 GLN A CA 1
ATOM 639 C C . GLN A 1 79 ? -3.221 1.528 13.400 1.00 86.69 79 GLN A C 1
ATOM 641 O O . GLN A 1 79 ? -4.191 1.603 14.157 1.00 86.69 79 GLN A O 1
ATOM 646 N N . LYS A 1 80 ? -2.547 0.394 13.194 1.00 88.69 80 LYS A N 1
ATOM 647 C CA . LYS A 1 80 ? -2.813 -0.853 13.915 1.00 88.69 80 LYS A CA 1
ATOM 648 C C . LYS A 1 80 ? -2.606 -0.672 15.422 1.00 88.69 80 LYS A C 1
ATOM 650 O O . LYS A 1 80 ? -3.527 -0.937 16.192 1.00 88.69 80 LYS A O 1
ATOM 655 N N . GLU A 1 81 ? -1.467 -0.116 15.835 1.00 89.31 81 GLU A N 1
ATOM 656 C CA . GLU A 1 81 ? -1.173 0.189 17.245 1.00 89.31 81 GLU A CA 1
ATOM 657 C C . GLU A 1 81 ? -2.211 1.146 17.855 1.00 89.31 81 GLU A C 1
ATOM 659 O O . GLU A 1 81 ? -2.661 0.964 18.988 1.00 89.31 81 GLU A O 1
ATOM 664 N N . ASN A 1 82 ? -2.651 2.155 17.095 1.00 87.56 82 ASN A N 1
ATOM 665 C CA . ASN A 1 82 ? -3.690 3.085 17.542 1.00 87.56 82 ASN A CA 1
ATOM 666 C C . ASN A 1 82 ? -5.042 2.400 17.783 1.00 87.56 82 ASN A C 1
ATOM 668 O O . ASN A 1 82 ? -5.757 2.782 18.715 1.00 87.56 82 ASN A O 1
ATOM 672 N N . LEU A 1 83 ? -5.418 1.443 16.930 1.00 87.56 83 LEU A N 1
ATOM 673 C CA . LEU A 1 83 ? -6.647 0.667 17.085 1.00 87.56 83 LEU A CA 1
ATOM 674 C C . LEU A 1 83 ? -6.547 -0.258 18.302 1.00 87.56 83 LEU A C 1
ATOM 676 O O . LEU A 1 83 ? -7.446 -0.269 19.144 1.00 87.56 83 LEU A O 1
ATOM 680 N N . GLU A 1 84 ? -5.423 -0.955 18.451 1.00 88.69 84 GLU A N 1
ATOM 681 C CA . GLU A 1 84 ? -5.161 -1.828 19.593 1.00 88.69 84 GLU A CA 1
ATOM 682 C C . GLU A 1 84 ? -5.207 -1.058 20.922 1.00 88.69 84 GLU A C 1
ATOM 684 O O . GLU A 1 84 ? -5.874 -1.472 21.875 1.00 88.69 84 GLU A O 1
ATOM 689 N N . ALA A 1 85 ? -4.560 0.109 20.988 1.00 88.12 85 ALA A N 1
ATOM 690 C CA . ALA A 1 85 ? -4.575 0.964 22.170 1.00 88.12 85 ALA A CA 1
ATOM 691 C C . ALA A 1 85 ? -5.996 1.426 22.533 1.00 88.12 85 ALA A C 1
ATOM 693 O O . ALA A 1 85 ? -6.336 1.499 23.717 1.00 88.12 85 ALA A O 1
ATOM 694 N N . GLN A 1 86 ? -6.845 1.707 21.538 1.00 84.19 86 GLN A N 1
ATOM 695 C CA . GLN A 1 86 ? -8.243 2.076 21.772 1.00 84.19 86 GLN A CA 1
ATOM 696 C C . GLN A 1 86 ? -9.071 0.906 22.289 1.00 84.19 86 GLN A C 1
ATOM 698 O O . GLN A 1 86 ? -9.797 1.081 23.266 1.00 84.19 86 GLN A O 1
ATOM 703 N N . LEU A 1 87 ? -8.922 -0.284 21.707 1.00 86.06 87 LEU A N 1
ATOM 704 C CA . LEU A 1 87 ? -9.580 -1.500 22.191 1.00 86.06 87 LEU A CA 1
ATOM 705 C C . LEU A 1 87 ? -9.180 -1.792 23.647 1.00 86.06 87 LEU A C 1
ATOM 707 O O . LEU A 1 87 ? -10.049 -1.920 24.517 1.00 86.06 87 LEU A O 1
ATOM 711 N N . ARG A 1 88 ? -7.875 -1.748 23.953 1.00 87.31 88 ARG A N 1
ATOM 712 C CA . ARG A 1 88 ? -7.337 -1.941 25.311 1.00 87.31 88 ARG A CA 1
ATOM 713 C C . ARG A 1 88 ? -7.873 -0.914 26.307 1.00 87.31 88 ARG A C 1
ATOM 715 O O . ARG A 1 88 ? -8.265 -1.285 27.413 1.00 87.31 88 ARG A O 1
ATOM 722 N N . ALA A 1 89 ? -7.943 0.364 25.927 1.00 84.38 89 ALA A N 1
ATOM 723 C CA . ALA A 1 89 ? -8.493 1.425 26.775 1.00 84.38 89 ALA A CA 1
ATOM 724 C C . ALA A 1 89 ? -9.986 1.232 27.099 1.00 84.38 89 ALA A C 1
ATOM 726 O O . ALA A 1 89 ? -10.479 1.789 28.081 1.00 84.38 89 ALA A O 1
ATOM 727 N N . LYS A 1 90 ? -10.710 0.447 26.293 1.00 81.00 90 LYS A N 1
ATOM 728 C CA . LYS A 1 90 ? -12.119 0.086 26.505 1.00 81.00 90 LYS A CA 1
ATOM 729 C C . LYS A 1 90 ? -12.307 -1.275 27.174 1.00 81.00 90 LYS A C 1
ATOM 731 O O . LYS A 1 90 ? -13.435 -1.735 27.301 1.00 81.00 90 LYS A O 1
ATOM 736 N N . GLY A 1 91 ? -11.222 -1.891 27.645 1.00 80.25 91 GLY A N 1
ATOM 737 C CA . GLY A 1 91 ? -11.254 -3.178 28.340 1.00 80.25 91 GLY A CA 1
ATOM 738 C C . GLY A 1 91 ? -11.317 -4.387 27.409 1.00 80.25 91 GLY A C 1
ATOM 739 O O . GLY A 1 91 ? -11.392 -5.512 27.898 1.00 80.25 91 GLY A O 1
ATOM 740 N N . VAL A 1 92 ? -11.239 -4.180 26.092 1.00 82.88 92 VAL A N 1
ATOM 741 C CA . VAL A 1 92 ? -11.145 -5.258 25.109 1.00 82.88 92 VAL A CA 1
ATOM 742 C C . VAL A 1 92 ? -9.678 -5.650 24.969 1.00 82.88 92 VAL A C 1
ATOM 744 O O . VAL A 1 92 ? -8.826 -4.823 24.642 1.00 82.88 92 VAL A O 1
ATOM 747 N N . ARG A 1 93 ? -9.363 -6.916 25.240 1.00 82.06 93 ARG A N 1
ATOM 748 C CA . ARG A 1 93 ? -8.033 -7.474 24.985 1.00 82.06 93 ARG A CA 1
ATOM 749 C C . ARG A 1 93 ? -8.079 -8.219 23.664 1.00 82.06 93 ARG A C 1
ATOM 751 O O . ARG A 1 93 ? -8.863 -9.149 23.536 1.00 82.06 93 ARG A O 1
ATOM 758 N N . VAL A 1 94 ? -7.243 -7.789 22.731 1.00 83.25 94 VAL A N 1
ATOM 759 C CA . VAL A 1 94 ? -7.044 -8.429 21.431 1.00 83.25 94 VAL A CA 1
ATOM 760 C C . VAL A 1 94 ? -5.554 -8.705 21.305 1.00 83.25 94 VAL A C 1
ATOM 762 O O . VAL A 1 94 ? -4.738 -7.866 21.698 1.00 83.25 94 VAL A O 1
ATOM 765 N N . THR A 1 95 ? -5.208 -9.902 20.854 1.00 86.12 95 THR A N 1
ATOM 766 C CA . THR A 1 95 ? -3.830 -10.278 20.522 1.00 86.12 95 THR A CA 1
ATOM 767 C C . THR A 1 95 ? -3.434 -9.718 19.161 1.00 86.12 95 THR A C 1
ATOM 769 O O . THR A 1 95 ? -4.286 -9.353 18.351 1.00 86.12 95 THR A O 1
ATOM 772 N N . ASP A 1 96 ? -2.132 -9.636 18.903 1.00 83.56 96 ASP A N 1
ATOM 773 C CA . ASP A 1 96 ? -1.640 -9.128 17.623 1.00 83.56 96 ASP A CA 1
ATOM 774 C C . ASP A 1 96 ? -2.114 -10.014 16.460 1.00 83.56 96 ASP A C 1
ATOM 776 O O . ASP A 1 96 ? -2.529 -9.508 15.421 1.00 83.56 96 ASP A O 1
ATOM 780 N N . GLU A 1 97 ? -2.152 -11.330 16.682 1.00 83.62 97 GLU A N 1
ATOM 781 C CA . GLU A 1 97 ? -2.612 -12.339 15.730 1.00 83.62 97 GLU A CA 1
ATOM 782 C C . GLU A 1 97 ? -4.116 -12.240 15.440 1.00 83.62 97 GLU A C 1
ATOM 784 O O . GLU A 1 97 ? -4.541 -12.369 14.293 1.00 83.62 97 GLU A O 1
ATOM 789 N N . GLU A 1 98 ? -4.939 -11.989 16.460 1.00 82.12 98 GLU A N 1
ATOM 790 C CA . GLU A 1 98 ? -6.377 -11.753 16.279 1.00 82.12 98 GLU A CA 1
ATOM 791 C C . GLU A 1 98 ? -6.638 -10.468 15.489 1.00 82.12 98 GLU A C 1
ATOM 793 O O . GLU A 1 98 ? -7.524 -10.437 14.632 1.00 82.12 98 GLU A O 1
ATOM 798 N N . LEU A 1 99 ? -5.848 -9.422 15.748 1.00 83.44 99 LEU A N 1
ATOM 799 C CA . LEU A 1 99 ? -5.949 -8.160 15.028 1.00 83.44 99 LEU A CA 1
ATOM 800 C C . LEU A 1 99 ? -5.473 -8.288 13.576 1.00 83.44 99 LEU A C 1
ATOM 802 O O . LEU A 1 99 ? -6.077 -7.687 12.699 1.00 83.44 99 LEU A O 1
ATOM 806 N N . GLU A 1 100 ? -4.443 -9.086 13.293 1.00 82.44 100 GLU A N 1
ATOM 807 C CA . GLU A 1 100 ? -4.044 -9.403 11.913 1.00 82.44 100 GLU A CA 1
ATOM 808 C C . GLU A 1 100 ? -5.109 -10.233 11.188 1.00 82.44 100 GLU A C 1
ATOM 810 O O . GLU A 1 100 ? -5.492 -9.910 10.066 1.00 82.44 100 GLU A O 1
ATOM 815 N N . SER A 1 101 ? -5.679 -11.240 11.854 1.00 80.75 101 SER A N 1
ATOM 816 C CA . SER A 1 101 ? -6.762 -12.057 11.294 1.00 80.75 101 SER A CA 1
ATOM 817 C C . SER A 1 101 ? -7.988 -11.219 10.907 1.00 80.75 101 SER A C 1
ATOM 819 O O . SER A 1 101 ? -8.618 -11.476 9.877 1.00 80.75 101 SER A O 1
ATOM 821 N N . LEU A 1 102 ? -8.316 -10.184 11.690 1.00 81.44 102 LEU A N 1
ATOM 822 C CA . LEU A 1 102 ? -9.364 -9.223 11.338 1.00 81.44 102 LEU A CA 1
ATOM 823 C C . LEU A 1 102 ? -9.095 -8.521 10.004 1.00 81.44 102 LEU A C 1
ATOM 825 O O . LEU A 1 102 ? -10.012 -8.342 9.198 1.00 81.44 102 LEU A O 1
ATOM 829 N N . LEU A 1 103 ? -7.846 -8.109 9.790 1.00 79.75 103 LEU A N 1
ATOM 830 C CA . LEU A 1 103 ? -7.422 -7.357 8.611 1.00 79.75 103 LEU A CA 1
ATOM 831 C C . LEU A 1 103 ? -7.371 -8.251 7.375 1.00 79.75 103 LEU A C 1
ATOM 833 O O . LEU A 1 103 ? -7.897 -7.866 6.328 1.00 79.75 103 LEU A O 1
ATOM 837 N N . ASP A 1 104 ? -6.840 -9.465 7.523 1.00 76.06 104 ASP A N 1
ATOM 838 C CA . ASP A 1 104 ? -6.762 -10.466 6.457 1.00 76.06 104 ASP A CA 1
ATOM 839 C C . ASP A 1 104 ? -8.150 -10.842 5.929 1.00 76.06 104 ASP A C 1
ATOM 841 O O . ASP A 1 104 ? -8.378 -10.915 4.719 1.00 76.06 104 ASP A O 1
ATOM 845 N N . ASN A 1 105 ? -9.107 -11.041 6.838 1.00 74.31 105 ASN A N 1
ATOM 846 C CA . ASN A 1 105 ? -10.463 -11.451 6.483 1.00 74.31 105 ASN A CA 1
ATOM 847 C C . ASN A 1 105 ? -11.390 -10.271 6.160 1.00 74.31 105 ASN A C 1
ATOM 849 O O . ASN A 1 105 ? -12.529 -10.501 5.744 1.00 74.31 105 ASN A O 1
ATOM 853 N N . LYS A 1 106 ? -10.938 -9.023 6.368 1.00 72.75 106 LYS A N 1
ATOM 854 C CA . LYS A 1 106 ? -11.783 -7.812 6.362 1.00 72.75 106 LYS A CA 1
ATOM 855 C C . LYS A 1 106 ? -13.084 -8.028 7.148 1.00 72.75 106 LYS A C 1
ATOM 857 O O . LYS A 1 106 ? -14.163 -7.622 6.711 1.00 72.75 106 LYS A O 1
ATOM 862 N N . SER A 1 107 ? -12.987 -8.755 8.259 1.00 76.12 107 SER A N 1
ATOM 863 C CA . SER A 1 107 ? -14.140 -9.191 9.040 1.00 76.12 107 SER A CA 1
ATOM 864 C C . SER A 1 107 ? -14.681 -8.063 9.911 1.00 76.12 107 SER A C 1
ATOM 866 O O . SER A 1 107 ? -13.996 -7.079 10.182 1.00 76.12 107 SER A O 1
ATOM 868 N N . ASP A 1 108 ? -15.924 -8.215 10.359 1.00 78.31 108 ASP A N 1
ATOM 869 C CA . ASP A 1 108 ? -16.577 -7.225 11.210 1.00 78.31 108 ASP A CA 1
ATOM 870 C C . ASP A 1 108 ? -15.846 -7.092 12.559 1.00 78.31 108 ASP A C 1
ATOM 872 O O . ASP A 1 108 ? -15.650 -8.079 13.275 1.00 78.31 108 ASP A O 1
ATOM 876 N N . ILE A 1 109 ? -15.459 -5.864 12.923 1.00 81.38 109 ILE A N 1
ATOM 877 C CA . ILE A 1 109 ? -14.806 -5.578 14.209 1.00 81.38 109 ILE A CA 1
ATOM 878 C C . ILE A 1 109 ? -15.763 -5.775 15.392 1.00 81.38 109 ILE A C 1
ATOM 880 O O . ILE A 1 109 ? -15.320 -5.878 16.540 1.00 81.38 109 ILE A O 1
ATOM 884 N N . GLN A 1 110 ? -17.068 -5.902 15.122 1.00 78.81 110 GLN A N 1
ATOM 885 C CA . GLN A 1 110 ? -18.085 -6.200 16.123 1.00 78.81 110 GLN A CA 1
ATOM 886 C C . GLN A 1 110 ? -17.734 -7.414 16.980 1.00 78.81 110 GLN A C 1
ATOM 888 O O . GLN A 1 110 ? -17.950 -7.328 18.185 1.00 78.81 110 GLN A O 1
ATOM 893 N N . ILE A 1 111 ? -17.075 -8.438 16.418 1.00 77.44 111 ILE A N 1
ATOM 894 C CA . ILE A 1 111 ? -16.627 -9.660 17.119 1.00 77.44 111 ILE A CA 1
ATOM 895 C C . ILE A 1 111 ? -15.823 -9.339 18.394 1.00 77.44 111 ILE A C 1
ATOM 897 O O . ILE A 1 111 ? -15.930 -10.032 19.402 1.00 77.44 111 ILE A O 1
ATOM 901 N N . PHE A 1 112 ? -15.049 -8.251 18.395 1.00 73.44 112 PHE A N 1
ATOM 902 C CA . PHE A 1 112 ? -14.222 -7.851 19.541 1.00 73.44 112 PHE A CA 1
ATOM 903 C C . PHE A 1 112 ? -14.926 -6.875 20.484 1.00 73.44 112 PHE A C 1
ATOM 905 O O . PHE A 1 112 ? -14.486 -6.659 21.613 1.00 73.44 112 PHE A O 1
ATOM 912 N N . THR A 1 113 ? -16.033 -6.283 20.046 1.00 75.62 113 THR A N 1
ATOM 913 C CA . THR A 1 113 ? -16.758 -5.251 20.795 1.00 75.62 113 THR A CA 1
ATOM 914 C C . THR A 1 113 ? -18.090 -5.728 21.375 1.00 75.62 113 THR A C 1
ATOM 916 O O . THR A 1 113 ? -18.760 -4.943 22.039 1.00 75.62 113 THR A O 1
ATOM 919 N N . GLU A 1 114 ? -18.443 -7.011 21.223 1.00 72.88 114 GLU A N 1
ATOM 920 C CA . GLU A 1 114 ? -19.697 -7.603 21.731 1.00 72.88 114 GLU A CA 1
ATOM 921 C C . GLU A 1 114 ? -19.905 -7.395 23.242 1.00 72.88 114 GLU A C 1
ATOM 923 O O . GLU A 1 114 ? -21.030 -7.231 23.709 1.00 72.88 114 GLU A O 1
ATOM 928 N N . ASN A 1 115 ? -18.816 -7.337 24.016 1.00 68.06 115 ASN A N 1
ATOM 929 C CA . ASN A 1 115 ? -18.858 -7.122 25.466 1.00 68.06 115 ASN A CA 1
ATOM 930 C C . ASN A 1 115 ? -19.103 -5.654 25.874 1.00 68.06 115 ASN A C 1
ATOM 932 O O . ASN A 1 115 ? -19.288 -5.362 27.059 1.00 68.06 115 ASN A O 1
ATOM 936 N N . ILE A 1 116 ? -19.088 -4.710 24.928 1.00 70.25 116 ILE A N 1
ATOM 937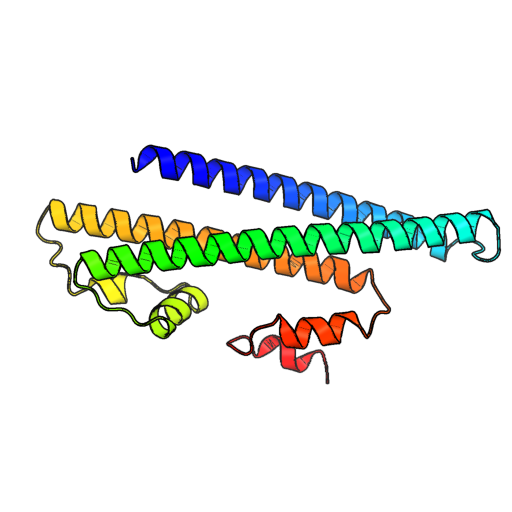 C CA . ILE A 1 116 ? -19.393 -3.302 25.190 1.00 70.25 116 ILE A CA 1
ATOM 938 C C . ILE A 1 116 ? -20.917 -3.147 25.208 1.00 70.25 116 ILE A C 1
ATOM 940 O O . ILE A 1 116 ? -21.570 -3.135 24.168 1.00 70.25 116 ILE A O 1
ATOM 944 N N . ILE A 1 117 ? -21.494 -2.995 26.403 1.00 66.19 117 ILE A N 1
ATOM 945 C CA . ILE A 1 117 ? -22.942 -2.817 26.595 1.00 66.19 117 ILE A CA 1
ATOM 946 C C . ILE A 1 117 ? -23.402 -1.526 25.891 1.00 66.19 117 ILE A C 1
ATOM 948 O O . ILE A 1 117 ? -23.248 -0.423 26.418 1.00 66.19 117 ILE A O 1
ATOM 952 N N . ALA A 1 118 ? -23.993 -1.653 24.700 1.00 65.38 118 ALA A N 1
ATOM 953 C CA . ALA A 1 118 ? -24.390 -0.545 23.819 1.00 65.38 118 ALA A CA 1
ATOM 954 C C . ALA A 1 118 ? -25.644 0.237 24.276 1.00 65.38 118 ALA A C 1
ATOM 956 O O . ALA A 1 118 ? -26.222 1.017 23.512 1.00 65.38 118 ALA A O 1
ATOM 957 N N . GLU A 1 119 ? -26.089 0.037 25.517 1.00 65.50 119 GLU A N 1
ATOM 958 C CA . GLU A 1 119 ? -27.321 0.625 26.055 1.00 65.50 119 GLU A CA 1
ATOM 959 C C . GLU A 1 119 ? -27.170 2.118 26.385 1.00 65.50 119 GLU A C 1
ATOM 961 O O . GLU A 1 119 ? -28.151 2.863 26.367 1.00 65.50 119 GLU A O 1
ATOM 966 N N . THR A 1 120 ? -25.941 2.592 26.617 1.00 79.31 120 THR A N 1
ATOM 967 C CA . THR A 1 120 ? -25.668 4.007 26.899 1.00 79.31 120 THR A CA 1
ATOM 968 C C . THR A 1 120 ? -25.266 4.777 25.638 1.00 79.31 120 THR A C 1
ATOM 970 O O . THR A 1 120 ? -24.612 4.257 24.730 1.00 79.31 120 THR A O 1
ATOM 973 N N . GLN A 1 121 ? -25.614 6.068 25.581 1.00 81.00 121 GLN A N 1
ATOM 974 C CA . GLN A 1 121 ? -25.179 6.962 24.497 1.00 81.00 121 GLN A CA 1
ATOM 975 C C . GLN A 1 121 ? -23.643 7.055 24.409 1.00 81.00 121 GLN A C 1
ATOM 977 O O . GLN A 1 121 ? -23.084 7.258 23.331 1.00 81.00 121 GLN A O 1
ATOM 982 N N . GLU A 1 122 ? -22.961 6.885 25.541 1.00 79.94 122 GLU A N 1
ATOM 983 C CA . GLU A 1 122 ? -21.504 6.838 25.622 1.00 79.94 122 GLU A CA 1
ATOM 984 C C . GLU A 1 122 ? -20.934 5.584 24.949 1.00 79.94 122 GLU A C 1
ATOM 986 O O . GLU A 1 122 ? -20.039 5.705 24.114 1.00 79.94 122 GLU A O 1
ATOM 991 N N . ALA A 1 123 ? -21.498 4.403 25.224 1.00 77.19 123 ALA A N 1
ATOM 992 C CA . ALA A 1 123 ? -21.087 3.155 24.585 1.00 77.19 123 ALA A CA 1
ATOM 993 C C . ALA A 1 123 ? -21.265 3.203 23.059 1.00 77.19 123 ALA A C 1
ATOM 995 O O . ALA A 1 123 ? -20.351 2.841 22.321 1.00 77.19 123 ALA A O 1
ATOM 996 N N . LYS A 1 124 ? -22.381 3.758 22.568 1.00 82.31 124 LYS A N 1
ATOM 997 C CA . LYS A 1 124 ? -22.606 3.960 21.123 1.00 82.31 124 LYS A CA 1
ATOM 998 C C . LYS A 1 124 ? -21.549 4.851 20.477 1.00 82.31 124 LYS A C 1
ATOM 1000 O O . LYS A 1 124 ? -21.082 4.566 19.379 1.00 82.31 124 LYS A O 1
ATOM 1005 N N . ARG A 1 125 ? -21.155 5.932 21.155 1.00 82.56 125 ARG A N 1
ATOM 1006 C CA . ARG A 1 125 ? -20.104 6.832 20.665 1.00 82.56 125 ARG A CA 1
ATOM 1007 C C . ARG A 1 125 ? -18.741 6.142 20.628 1.00 82.56 125 ARG A C 1
ATOM 1009 O O . ARG A 1 125 ? -17.971 6.388 19.709 1.00 82.56 125 ARG A O 1
ATOM 1016 N N . ILE A 1 126 ? -18.450 5.304 21.620 1.00 79.81 126 ILE A N 1
ATOM 1017 C CA . ILE A 1 126 ? -17.211 4.522 21.687 1.00 79.81 126 ILE A CA 1
ATOM 1018 C C . ILE A 1 126 ? -17.134 3.533 20.524 1.00 79.81 126 ILE A C 1
ATOM 1020 O O . ILE A 1 126 ? -16.115 3.494 19.841 1.00 79.81 126 ILE A O 1
ATOM 1024 N N . LEU A 1 127 ? -18.211 2.785 20.275 1.00 82.75 127 LEU A N 1
ATOM 1025 C CA . LEU A 1 127 ? -18.284 1.844 19.157 1.00 82.75 127 LEU A CA 1
ATOM 1026 C C . LEU A 1 127 ? -18.090 2.551 17.813 1.00 82.75 127 LEU A C 1
ATOM 1028 O O . LEU A 1 127 ? -17.327 2.076 16.983 1.00 82.75 127 LEU A O 1
ATOM 1032 N N . ALA A 1 128 ? -18.705 3.723 17.629 1.00 84.75 128 ALA A N 1
ATOM 1033 C CA . ALA A 1 128 ? -18.532 4.510 16.411 1.00 84.75 128 ALA A CA 1
ATOM 1034 C C . ALA A 1 128 ? -17.077 4.968 16.184 1.00 84.75 128 ALA A C 1
ATOM 1036 O O . ALA A 1 128 ? -16.623 4.993 15.045 1.00 84.75 128 ALA A O 1
ATOM 1037 N N . ASP A 1 129 ? -16.341 5.316 17.247 1.00 83.44 129 ASP A N 1
ATOM 1038 C CA . ASP A 1 129 ? -14.928 5.707 17.135 1.00 83.44 129 ASP A CA 1
ATOM 1039 C C . ASP A 1 129 ? -14.047 4.504 16.759 1.00 83.44 129 ASP A C 1
ATOM 1041 O O . ASP A 1 129 ? -13.214 4.609 15.861 1.00 83.44 129 ASP A O 1
ATOM 1045 N N . ILE A 1 130 ? -14.284 3.341 17.382 1.00 84.88 130 ILE A N 1
ATOM 1046 C CA . ILE A 1 130 ? -13.585 2.085 17.059 1.00 84.88 130 ILE A CA 1
ATOM 1047 C C . ILE A 1 130 ? -13.832 1.689 15.598 1.00 84.88 130 ILE A C 1
ATOM 1049 O O . ILE A 1 130 ? -12.879 1.401 14.873 1.00 84.88 130 ILE A O 1
ATOM 1053 N N . GLU A 1 131 ? -15.087 1.733 15.151 1.00 85.31 131 GLU A N 1
ATOM 1054 C CA . GLU A 1 131 ? -15.471 1.429 13.770 1.00 85.31 131 GLU A CA 1
ATOM 1055 C C . GLU A 1 131 ? -14.792 2.379 12.775 1.00 85.31 131 GLU A C 1
ATOM 1057 O O . GLU A 1 131 ? -14.232 1.947 11.769 1.00 85.31 131 GLU A O 1
ATOM 1062 N N . GLU A 1 132 ? -14.762 3.683 13.064 1.00 86.06 132 GLU A N 1
ATOM 1063 C CA . GLU A 1 132 ? -14.098 4.654 12.193 1.00 86.06 132 GLU A CA 1
ATOM 1064 C C . GLU A 1 132 ? -12.588 4.392 12.087 1.00 86.06 132 GLU A C 1
ATOM 1066 O O . GLU A 1 132 ? -12.020 4.500 10.998 1.00 86.06 132 GLU A O 1
ATOM 1071 N N . ARG A 1 133 ? -11.924 3.995 13.180 1.00 84.50 133 ARG A N 1
ATOM 1072 C CA . ARG A 1 133 ? -10.504 3.603 13.134 1.00 84.50 133 ARG A CA 1
ATOM 1073 C C . ARG A 1 133 ? -10.270 2.327 12.350 1.00 84.50 133 ARG A C 1
ATOM 1075 O O . ARG A 1 133 ? -9.312 2.267 11.582 1.00 84.50 133 ARG A O 1
ATOM 1082 N N . HIS A 1 134 ? -11.139 1.339 12.511 1.00 87.06 134 HIS A N 1
ATOM 1083 C CA . HIS A 1 134 ? -11.084 0.116 11.726 1.00 87.06 134 HIS A CA 1
ATOM 1084 C C . HIS A 1 134 ? -11.203 0.417 10.228 1.00 87.06 134 HIS A C 1
ATOM 1086 O O . HIS A 1 134 ? -10.371 -0.023 9.439 1.00 87.06 134 HIS A O 1
ATOM 1092 N N . GLN A 1 135 ? -12.148 1.274 9.838 1.00 86.62 135 GLN A N 1
ATOM 1093 C CA . GLN A 1 135 ? -12.293 1.711 8.450 1.00 86.62 135 GLN A CA 1
ATOM 1094 C C . GLN A 1 135 ? -11.054 2.445 7.924 1.00 86.62 135 GLN A C 1
ATOM 1096 O O . GLN A 1 135 ? -10.657 2.236 6.779 1.00 86.62 135 GLN A O 1
ATOM 1101 N N . GLN A 1 136 ? -10.414 3.287 8.740 1.00 85.62 136 GLN A N 1
ATOM 1102 C CA . GLN A 1 136 ? -9.156 3.943 8.366 1.00 85.62 136 GLN A CA 1
ATOM 1103 C C . GLN A 1 136 ? -8.029 2.931 8.125 1.00 85.62 136 GLN A C 1
ATOM 1105 O O . GLN A 1 136 ? -7.280 3.075 7.160 1.00 85.62 136 GLN A O 1
ATOM 1110 N N . LEU A 1 137 ? -7.930 1.896 8.959 1.00 88.00 137 LEU A N 1
ATOM 1111 C CA . LEU A 1 137 ? -6.940 0.834 8.800 1.00 88.00 137 LEU A CA 1
ATOM 1112 C C . LEU A 1 137 ? -7.201 0.004 7.532 1.00 88.00 137 LEU A C 1
ATOM 1114 O O . LEU A 1 137 ? -6.286 -0.190 6.736 1.00 88.00 137 LEU A O 1
ATOM 1118 N N . LEU A 1 138 ? -8.458 -0.361 7.260 1.00 87.94 138 LEU A N 1
ATOM 1119 C CA . LEU A 1 138 ? -8.853 -1.055 6.026 1.00 87.94 138 LEU A CA 1
ATOM 1120 C C . LEU A 1 138 ? -8.553 -0.249 4.755 1.00 87.94 138 LEU A C 1
ATOM 1122 O O . LEU A 1 138 ? -8.188 -0.823 3.726 1.00 87.94 138 LEU A O 1
ATOM 1126 N N . LYS A 1 139 ? -8.678 1.083 4.801 1.00 88.88 139 LYS A N 1
ATOM 1127 C CA . LYS A 1 139 ? -8.255 1.942 3.685 1.00 88.88 139 LYS A CA 1
ATOM 1128 C C . LYS A 1 139 ? -6.759 1.800 3.411 1.00 88.88 139 LYS A C 1
ATOM 1130 O O . LYS A 1 139 ? -6.365 1.719 2.252 1.00 88.88 139 LYS A O 1
ATOM 1135 N N . ILE A 1 140 ? -5.932 1.749 4.453 1.00 87.88 140 ILE A N 1
ATOM 1136 C CA . ILE A 1 140 ? -4.477 1.597 4.308 1.00 87.88 140 ILE A CA 1
ATOM 1137 C C . ILE A 1 140 ? -4.119 0.220 3.765 1.00 87.88 140 ILE A C 1
ATOM 1139 O O . ILE A 1 140 ? -3.281 0.137 2.872 1.00 87.88 140 ILE A O 1
ATOM 1143 N N . GLU A 1 141 ? -4.810 -0.831 4.205 1.00 86.62 141 GLU A N 1
ATOM 1144 C CA . GLU A 1 141 ? -4.672 -2.165 3.608 1.00 86.62 141 GLU A CA 1
ATOM 1145 C C . GLU A 1 141 ? -4.983 -2.151 2.109 1.00 86.62 141 GLU A C 1
ATOM 1147 O O . GLU A 1 141 ? -4.242 -2.708 1.302 1.00 86.62 141 GLU A O 1
ATOM 1152 N N . SER A 1 142 ? -6.044 -1.448 1.701 1.00 88.75 142 SER A N 1
ATOM 1153 C CA . SER A 1 142 ? -6.362 -1.288 0.280 1.00 88.75 142 SER A CA 1
ATOM 1154 C C . SER A 1 142 ? -5.264 -0.543 -0.484 1.00 88.75 142 SER A C 1
ATOM 1156 O O . SER A 1 142 ? -4.937 -0.935 -1.602 1.00 88.75 142 SER A O 1
ATOM 1158 N N . MET A 1 143 ? -4.677 0.502 0.108 1.00 90.25 143 MET A N 1
ATOM 1159 C CA . MET A 1 143 ? -3.554 1.227 -0.495 1.00 90.25 143 MET A CA 1
ATOM 1160 C C . MET A 1 143 ? -2.318 0.322 -0.644 1.00 90.25 143 MET A C 1
ATOM 1162 O O . MET A 1 143 ? -1.687 0.319 -1.697 1.00 90.25 143 MET A O 1
ATOM 1166 N N . LEU A 1 144 ? -1.995 -0.504 0.358 1.00 86.94 144 LEU A N 1
ATOM 1167 C CA . LEU A 1 144 ? -0.900 -1.482 0.280 1.00 86.94 144 LEU A CA 1
ATOM 1168 C C . LEU A 1 144 ? -1.136 -2.546 -0.805 1.00 86.94 144 LEU A C 1
ATOM 1170 O O . LEU A 1 144 ? -0.198 -2.925 -1.510 1.00 86.94 144 LEU A O 1
ATOM 1174 N N . LEU A 1 145 ? -2.379 -3.002 -0.990 1.00 86.81 145 LEU A N 1
ATOM 1175 C CA . LEU A 1 145 ? -2.740 -3.900 -2.093 1.00 86.81 145 LEU A CA 1
ATOM 1176 C C . LEU A 1 145 ? -2.555 -3.233 -3.463 1.00 86.81 145 LEU A C 1
ATOM 1178 O O . LEU A 1 145 ? -2.017 -3.847 -4.378 1.00 86.81 145 LEU A O 1
ATOM 1182 N N . GLU A 1 146 ? -2.920 -1.963 -3.607 1.00 87.19 146 GLU A N 1
ATOM 1183 C CA . GLU A 1 146 ? -2.735 -1.233 -4.866 1.00 87.19 146 GLU A CA 1
ATOM 1184 C C . GLU A 1 146 ? -1.245 -1.013 -5.191 1.00 87.19 146 GLU A C 1
ATOM 1186 O O . GLU A 1 146 ? -0.821 -1.186 -6.336 1.00 87.19 146 GLU A O 1
ATOM 1191 N N . VAL A 1 147 ? -0.405 -0.733 -4.186 1.00 86.50 147 VAL A N 1
ATOM 1192 C CA . VAL A 1 147 ? 1.061 -0.706 -4.356 1.00 86.50 147 VAL A CA 1
ATOM 1193 C C . VAL A 1 147 ? 1.592 -2.077 -4.772 1.00 86.50 147 VAL A C 1
ATOM 1195 O O . VAL A 1 147 ? 2.437 -2.161 -5.663 1.00 86.50 147 VAL A O 1
ATOM 1198 N N . ARG A 1 148 ? 1.074 -3.170 -4.205 1.00 81.44 148 ARG A N 1
ATOM 1199 C CA . ARG A 1 148 ? 1.438 -4.529 -4.635 1.00 81.44 148 ARG A CA 1
ATOM 1200 C C . ARG A 1 148 ? 1.139 -4.747 -6.121 1.00 81.44 148 ARG A C 1
ATOM 1202 O O . ARG A 1 148 ? 2.004 -5.240 -6.847 1.00 81.44 148 ARG A O 1
ATOM 1209 N N . ASP A 1 149 ? -0.025 -4.318 -6.597 1.00 84.12 149 ASP A N 1
ATOM 1210 C CA . ASP A 1 149 ? -0.411 -4.445 -8.006 1.00 84.12 149 ASP A CA 1
ATOM 1211 C C . ASP A 1 149 ? 0.460 -3.587 -8.937 1.00 84.12 149 ASP A C 1
ATOM 1213 O O . ASP A 1 149 ? 0.849 -4.025 -10.026 1.00 84.12 149 ASP A O 1
ATOM 1217 N N . LEU A 1 150 ? 0.820 -2.373 -8.513 1.00 85.38 150 LEU A N 1
ATOM 1218 C CA . LEU A 1 150 ? 1.770 -1.524 -9.237 1.00 85.38 150 LEU A CA 1
ATOM 1219 C C . LEU A 1 150 ? 3.167 -2.158 -9.295 1.00 85.38 150 LEU A C 1
ATOM 1221 O O . LEU A 1 150 ? 3.829 -2.079 -10.334 1.00 85.38 150 LEU A O 1
ATOM 1225 N N . PHE A 1 151 ? 3.603 -2.823 -8.220 1.00 77.25 151 PHE A N 1
ATOM 1226 C CA . PHE A 1 151 ? 4.884 -3.522 -8.185 1.00 77.25 151 PHE A CA 1
ATOM 1227 C C . PHE A 1 151 ? 4.923 -4.682 -9.181 1.00 77.25 151 PHE A C 1
ATOM 1229 O O . PHE A 1 151 ? 5.903 -4.828 -9.908 1.00 77.25 151 PHE A O 1
ATOM 1236 N N . LEU A 1 152 ? 3.851 -5.472 -9.283 1.00 77.94 152 LEU A N 1
ATOM 1237 C CA . LEU A 1 152 ? 3.760 -6.560 -10.262 1.00 77.94 152 LEU A CA 1
ATOM 1238 C C . LEU A 1 152 ? 3.885 -6.040 -11.700 1.00 77.94 152 LEU A C 1
ATOM 1240 O O . LEU A 1 152 ? 4.600 -6.622 -12.515 1.00 77.94 152 LEU A O 1
ATOM 1244 N N . GLN A 1 153 ? 3.266 -4.895 -12.003 1.00 74.88 153 GLN A N 1
ATOM 1245 C CA . GLN A 1 153 ? 3.401 -4.251 -13.314 1.00 74.88 153 GLN A CA 1
ATOM 1246 C C . GLN A 1 153 ? 4.842 -3.819 -13.611 1.00 74.88 153 GLN A C 1
ATOM 1248 O O . GLN A 1 153 ? 5.265 -3.889 -14.765 1.00 74.88 153 GLN A O 1
ATOM 1253 N N . MET A 1 154 ? 5.592 -3.385 -12.595 1.00 73.38 154 MET A N 1
ATOM 1254 C CA . MET A 1 154 ? 7.011 -3.056 -12.726 1.00 73.38 154 MET A CA 1
ATOM 1255 C C . MET A 1 154 ? 7.892 -4.296 -12.843 1.00 73.38 154 MET A C 1
ATOM 1257 O O . MET A 1 154 ? 8.806 -4.300 -13.659 1.00 73.38 154 MET A O 1
ATOM 1261 N N . ALA A 1 155 ? 7.630 -5.343 -12.061 1.00 65.44 155 ALA A N 1
ATOM 1262 C CA . ALA A 1 155 ? 8.411 -6.578 -12.068 1.00 65.44 155 ALA A CA 1
ATOM 1263 C C . ALA A 1 155 ? 8.394 -7.246 -13.452 1.00 65.44 155 ALA A C 1
ATOM 1265 O O . ALA A 1 155 ? 9.433 -7.698 -13.925 1.00 65.44 155 ALA A O 1
ATOM 1266 N N . ILE A 1 156 ? 7.254 -7.192 -14.152 1.00 61.72 156 ILE A N 1
ATOM 1267 C CA . ILE A 1 156 ? 7.124 -7.635 -15.552 1.00 61.72 156 ILE A CA 1
ATOM 1268 C C . ILE A 1 156 ? 8.026 -6.818 -16.498 1.00 61.72 156 ILE A C 1
ATOM 1270 O O . ILE A 1 156 ? 8.520 -7.342 -17.489 1.00 61.72 156 ILE A O 1
ATOM 1274 N N . LEU A 1 157 ? 8.278 -5.538 -16.201 1.00 59.69 157 LEU A N 1
ATOM 1275 C CA . LEU A 1 157 ? 9.165 -4.681 -16.999 1.00 59.69 157 LEU A CA 1
ATOM 1276 C C . LEU A 1 157 ? 10.650 -4.894 -16.692 1.00 59.69 157 LEU A C 1
ATOM 1278 O O . LEU A 1 157 ? 11.500 -4.405 -17.433 1.00 59.69 157 LEU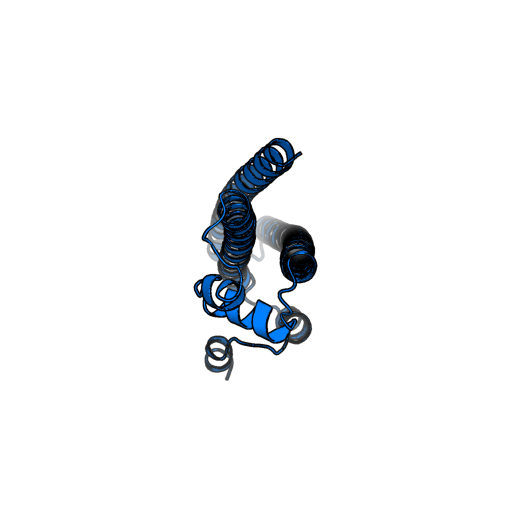 A O 1
ATOM 1282 N N . VAL A 1 158 ? 11.005 -5.584 -15.611 1.00 58.34 158 VAL A N 1
ATOM 1283 C CA . VAL A 1 158 ? 12.398 -5.817 -15.200 1.00 58.34 158 VAL A CA 1
ATOM 1284 C C . VAL A 1 158 ? 12.774 -7.274 -15.490 1.00 58.34 158 VAL A C 1
ATOM 1286 O O . VAL A 1 158 ? 13.324 -7.941 -14.628 1.00 58.34 158 VAL A O 1
ATOM 1289 N N . GLU A 1 159 ? 12.496 -7.766 -16.707 1.00 52.12 159 GLU A N 1
ATOM 1290 C CA . GLU A 1 159 ? 12.643 -9.166 -17.186 1.00 52.12 159 GLU A CA 1
ATOM 1291 C C . GLU A 1 159 ? 14.004 -9.879 -16.930 1.00 52.12 159 GLU A C 1
ATOM 1293 O O . GLU A 1 159 ? 14.205 -11.005 -17.368 1.00 52.12 159 GLU A O 1
ATOM 1298 N N . ALA A 1 160 ? 14.947 -9.306 -16.182 1.00 47.09 160 ALA A N 1
ATOM 1299 C CA . ALA A 1 160 ? 16.093 -10.010 -15.623 1.00 47.09 160 ALA A CA 1
ATOM 1300 C C . ALA A 1 160 ? 16.632 -9.305 -14.365 1.00 47.09 160 ALA A C 1
ATOM 1302 O O . ALA A 1 160 ? 17.536 -8.476 -14.453 1.00 47.09 160 ALA A O 1
ATOM 1303 N N . GLN A 1 161 ? 16.173 -9.688 -13.170 1.00 42.84 161 GLN A N 1
ATOM 1304 C CA . GLN A 1 161 ? 17.082 -9.733 -12.023 1.00 42.84 161 GLN A CA 1
ATOM 1305 C C . GLN A 1 161 ? 16.627 -10.757 -10.983 1.00 42.84 161 GLN A C 1
ATOM 1307 O O . GLN A 1 161 ? 15.958 -10.462 -9.997 1.00 42.84 161 GLN A O 1
ATOM 1312 N N . VAL A 1 162 ? 17.131 -11.975 -11.177 1.00 40.72 162 VAL A N 1
ATOM 1313 C CA . VAL A 1 162 ? 17.213 -13.085 -10.210 1.00 40.72 162 VAL A CA 1
ATOM 1314 C C . VAL A 1 162 ? 17.779 -12.641 -8.836 1.00 40.72 162 VAL A C 1
ATOM 1316 O O . VAL A 1 162 ? 17.671 -13.362 -7.852 1.00 40.72 162 VAL A O 1
ATOM 1319 N N . ILE A 1 163 ? 18.326 -11.423 -8.733 1.00 42.41 163 ILE A N 1
ATOM 1320 C CA . ILE A 1 163 ? 18.891 -10.825 -7.516 1.00 42.41 163 ILE A CA 1
ATOM 1321 C C . ILE A 1 163 ? 17.830 -10.082 -6.674 1.00 42.41 163 ILE A C 1
ATOM 1323 O O . ILE A 1 163 ? 17.907 -10.121 -5.449 1.00 42.41 163 ILE A O 1
ATOM 1327 N N . ASP A 1 164 ? 16.804 -9.467 -7.277 1.00 42.09 164 ASP A N 1
ATOM 1328 C CA . ASP A 1 164 ? 15.739 -8.780 -6.517 1.00 42.09 164 ASP A CA 1
ATOM 1329 C C . ASP A 1 164 ? 14.659 -9.759 -6.009 1.00 42.09 164 ASP A C 1
ATOM 1331 O O . ASP A 1 164 ? 14.068 -9.526 -4.955 1.00 42.09 164 ASP A O 1
ATOM 1335 N N . CYS A 1 165 ? 14.457 -10.905 -6.678 1.00 43.34 165 CYS A N 1
ATOM 1336 C CA . CYS A 1 165 ? 13.577 -11.975 -6.175 1.00 43.34 165 CYS A CA 1
ATOM 1337 C C . CYS A 1 165 ? 14.091 -12.598 -4.862 1.00 43.34 165 CYS A C 1
ATOM 1339 O O . CYS A 1 165 ? 13.291 -12.959 -4.002 1.00 43.34 165 CYS A O 1
ATOM 1341 N N . PHE A 1 166 ? 15.412 -12.662 -4.656 1.00 41.62 166 PHE A N 1
ATOM 1342 C CA . PHE A 1 166 ? 16.000 -13.124 -3.390 1.00 41.62 166 PHE A CA 1
ATOM 1343 C C . PHE A 1 166 ? 15.805 -12.122 -2.242 1.00 41.62 166 PHE A C 1
ATOM 1345 O O . PHE A 1 166 ? 15.691 -12.526 -1.090 1.00 41.62 166 PHE A O 1
ATOM 1352 N N . LEU A 1 167 ? 15.723 -10.821 -2.542 1.00 41.53 167 LEU A N 1
ATOM 1353 C CA . LEU A 1 167 ? 15.420 -9.781 -1.552 1.00 41.53 167 LEU A CA 1
ATOM 1354 C C . LEU A 1 167 ? 13.929 -9.732 -1.194 1.00 41.53 167 LEU A C 1
ATOM 1356 O O . LEU A 1 167 ? 13.590 -9.347 -0.079 1.00 41.53 167 LEU A O 1
ATOM 1360 N N . MET A 1 168 ? 13.049 -10.183 -2.093 1.00 42.06 168 MET A N 1
ATOM 1361 C CA . MET A 1 168 ? 11.631 -10.383 -1.783 1.00 42.06 168 MET A CA 1
ATOM 1362 C C . MET A 1 168 ? 11.388 -11.550 -0.826 1.00 42.06 168 MET A C 1
ATOM 1364 O O . MET A 1 168 ? 10.497 -11.450 0.007 1.00 42.06 168 MET A O 1
ATOM 1368 N N . ALA A 1 169 ? 12.209 -12.604 -0.851 1.00 42.94 169 ALA A N 1
ATOM 1369 C CA . ALA A 1 169 ? 12.105 -13.699 0.122 1.00 42.94 169 ALA A CA 1
ATOM 1370 C C . ALA A 1 169 ? 12.346 -13.247 1.580 1.00 42.94 169 ALA A C 1
ATOM 1372 O O . ALA A 1 169 ? 11.915 -13.922 2.510 1.00 42.94 169 ALA A O 1
ATOM 1373 N N . SER A 1 170 ? 13.008 -12.102 1.776 1.00 37.91 170 SER A N 1
ATOM 1374 C CA . SER A 1 170 ? 13.284 -11.520 3.096 1.00 37.91 170 SER A CA 1
ATOM 1375 C C . SER A 1 170 ? 12.277 -10.442 3.519 1.00 37.91 170 SER A C 1
ATOM 1377 O O . SER A 1 170 ? 12.190 -10.137 4.704 1.00 37.91 170 SER A O 1
ATOM 1379 N N . VAL A 1 171 ? 11.569 -9.826 2.563 1.00 42.88 171 VAL A N 1
ATOM 1380 C CA . VAL A 1 171 ? 10.650 -8.689 2.796 1.00 42.88 171 VAL A CA 1
ATOM 1381 C C . VAL A 1 171 ? 9.182 -9.117 2.716 1.00 42.88 171 VAL A C 1
ATOM 1383 O O . VAL A 1 171 ? 8.329 -8.521 3.365 1.00 42.88 171 VAL A O 1
ATOM 1386 N N . ILE A 1 172 ? 8.881 -10.199 1.995 1.00 42.69 172 ILE A N 1
ATOM 1387 C CA . ILE A 1 172 ? 7.598 -10.892 2.087 1.00 42.69 172 ILE A CA 1
ATOM 1388 C C . ILE A 1 172 ? 7.653 -11.707 3.374 1.00 42.69 172 ILE A C 1
ATOM 1390 O O . ILE A 1 172 ? 8.106 -12.851 3.396 1.00 42.69 172 ILE A O 1
ATOM 1394 N N . VAL A 1 173 ? 7.249 -11.072 4.470 1.00 41.06 173 VAL A N 1
ATOM 1395 C CA . VAL A 1 173 ? 7.002 -11.754 5.733 1.00 41.06 173 VAL A CA 1
ATOM 1396 C C . VAL A 1 173 ? 6.174 -13.001 5.448 1.00 41.06 173 VAL A C 1
ATOM 1398 O O . VAL A 1 173 ? 5.149 -12.991 4.768 1.00 41.06 173 VAL A O 1
ATOM 1401 N N . PHE A 1 174 ? 6.709 -14.089 5.971 1.00 37.44 174 PHE A N 1
ATOM 1402 C CA . PHE A 1 174 ? 6.255 -15.462 5.923 1.00 37.44 174 PHE A CA 1
ATOM 1403 C C . PHE A 1 174 ? 4.939 -15.680 6.692 1.00 37.44 174 PHE A C 1
ATOM 1405 O O . PHE A 1 174 ? 4.807 -16.647 7.436 1.00 37.44 174 PHE A O 1
ATOM 1412 N N . THR A 1 175 ? 3.950 -14.804 6.533 1.00 38.84 175 THR A N 1
ATOM 1413 C CA . THR A 1 175 ? 2.620 -14.974 7.118 1.00 38.84 175 THR A CA 1
ATOM 1414 C C . THR A 1 175 ? 1.563 -14.550 6.099 1.00 38.84 175 THR A C 1
ATOM 1416 O O . THR A 1 175 ? 1.340 -13.374 5.857 1.00 38.84 175 THR A O 1
ATOM 1419 N N . HIS A 1 176 ? 0.905 -15.551 5.509 1.00 46.69 176 HIS A N 1
ATOM 1420 C CA . HIS A 1 176 ? -0.501 -15.467 5.077 1.00 46.69 176 HIS A CA 1
ATOM 1421 C C . HIS A 1 176 ? -0.859 -15.101 3.626 1.00 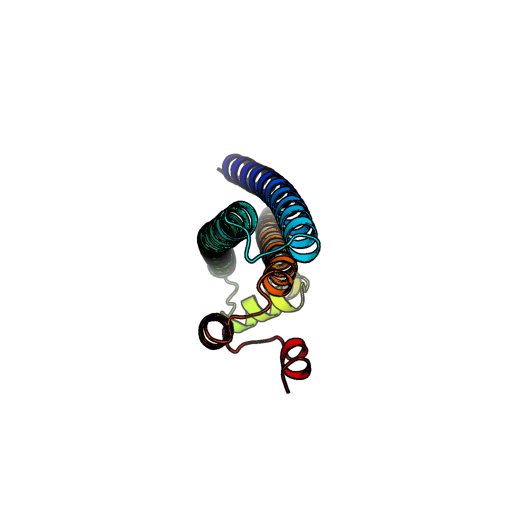46.69 176 HIS A C 1
ATOM 1423 O O . HIS A 1 176 ? -1.950 -14.603 3.371 1.00 46.69 176 HIS A O 1
ATOM 1429 N N . CYS A 1 177 ? -0.079 -15.514 2.617 1.00 37.38 177 CYS A N 1
ATOM 1430 C CA . CYS A 1 177 ? -0.675 -15.678 1.278 1.00 37.38 177 CYS A CA 1
ATOM 1431 C C . CYS A 1 177 ? -0.175 -16.925 0.520 1.00 37.38 177 CYS A C 1
ATOM 1433 O O . CYS A 1 177 ? 0.847 -16.862 -0.165 1.00 37.38 177 CYS A O 1
ATOM 1435 N N . PRO A 1 178 ? -0.900 -18.064 0.575 1.00 39.31 178 PRO A N 1
ATOM 1436 C CA . PRO A 1 178 ? -0.534 -19.284 -0.157 1.00 39.31 178 PRO A CA 1
ATOM 1437 C C . PRO A 1 178 ? -0.688 -19.173 -1.687 1.00 39.31 178 PRO A C 1
ATOM 1439 O O . PRO A 1 178 ? -0.309 -20.092 -2.408 1.00 39.31 178 PRO A O 1
ATOM 1442 N N . ILE A 1 179 ? -1.206 -18.057 -2.211 1.00 43.28 179 ILE A N 1
ATOM 1443 C CA . ILE A 1 179 ? -1.477 -17.883 -3.648 1.00 43.28 179 ILE A CA 1
ATOM 1444 C C . ILE A 1 179 ? -0.185 -17.619 -4.446 1.00 43.28 179 ILE A C 1
ATOM 1446 O O . ILE A 1 179 ? -0.106 -17.961 -5.623 1.00 43.28 179 ILE A O 1
ATOM 1450 N N . PHE A 1 180 ? 0.868 -17.095 -3.810 1.00 39.91 180 PHE A N 1
ATOM 1451 C CA . PHE A 1 180 ? 2.137 -16.795 -4.490 1.00 39.91 180 PHE A CA 1
ATOM 1452 C C . PHE A 1 180 ? 3.103 -17.982 -4.594 1.00 39.91 180 PHE A C 1
ATOM 1454 O O . PHE A 1 180 ? 4.045 -17.927 -5.382 1.00 39.91 180 PHE A O 1
ATOM 1461 N N . PHE A 1 181 ? 2.853 -19.078 -3.869 1.00 37.16 181 PHE A N 1
ATOM 1462 C CA . PHE A 1 181 ? 3.721 -20.261 -3.911 1.00 37.16 181 PHE A CA 1
ATOM 1463 C C . PHE A 1 181 ? 3.616 -21.030 -5.241 1.00 37.16 181 PHE A C 1
ATOM 1465 O O . PHE A 1 181 ? 4.525 -21.769 -5.603 1.00 37.16 181 PHE A O 1
ATOM 1472 N N . PHE A 1 182 ? 2.531 -20.841 -6.000 1.00 34.44 182 PHE A N 1
ATOM 1473 C CA . PHE A 1 182 ? 2.253 -21.632 -7.204 1.00 34.44 182 PHE A CA 1
ATOM 1474 C C . PHE A 1 182 ? 2.810 -21.057 -8.513 1.00 34.44 182 PHE A C 1
ATOM 1476 O O . PHE A 1 182 ? 2.779 -21.747 -9.525 1.00 34.44 182 PHE A O 1
ATOM 1483 N N . PHE A 1 183 ? 3.319 -19.822 -8.517 1.00 35.12 183 PHE A N 1
ATOM 1484 C CA . PHE A 1 183 ? 3.845 -19.186 -9.736 1.00 35.12 183 PHE A CA 1
ATOM 1485 C C . PHE A 1 183 ? 5.373 -19.259 -9.878 1.00 35.12 183 PHE A C 1
ATOM 1487 O O . PHE A 1 183 ? 5.905 -18.826 -10.896 1.00 35.12 183 PHE A O 1
ATOM 1494 N N . PHE A 1 184 ? 6.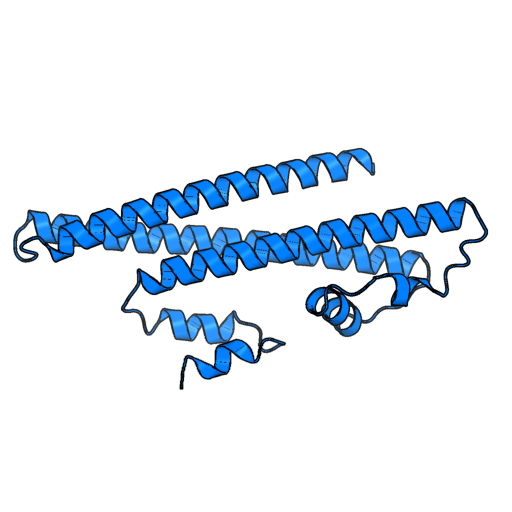074 -19.793 -8.873 1.00 35.75 184 PHE A N 1
ATOM 1495 C CA . PHE A 1 184 ? 7.542 -19.824 -8.805 1.00 35.75 184 PHE A CA 1
ATOM 1496 C C . PHE A 1 184 ? 8.118 -21.226 -8.515 1.00 35.75 184 PHE A C 1
ATOM 1498 O O . PHE A 1 184 ? 9.228 -21.340 -7.991 1.00 35.75 184 PHE A O 1
ATOM 1505 N N . CYS A 1 185 ? 7.382 -22.285 -8.880 1.00 32.97 185 CYS A N 1
ATOM 1506 C CA . CYS A 1 185 ? 7.910 -23.644 -9.042 1.00 32.97 185 CYS A CA 1
ATOM 1507 C C . CYS A 1 185 ? 7.923 -24.008 -10.529 1.00 32.97 185 CYS A C 1
ATOM 1509 O O . CYS A 1 185 ? 6.891 -23.747 -11.189 1.00 32.97 185 CYS A O 1
#

Organism: NCBI:txid50390

Sequence (185 aa):
MHHLNKNLTDKIEALFQNNTSICHKINGKLKEIEAEIKSANTDSAEGRIKLIQLNTLKTRYTKIFKINNTELENFRNIQKENLEAQLRAKGVRVTDEELESLLDNKSDIQIFTENIIAETQEAKRILADIEERHQQLLKIESMLLEVRDLFLQMAILVEAQVIDCFLMASVIVFTHCPIFFFFFC

Secondary structure (DSSP, 8-state):
-HHHHHHHHHHHHHHHHHHHHHHHHHHHHHHHHHHHHHHS-TTSHHHHHHHHHHHHHHHHHHHHHHHHHHHHHHHHHHHHHHHHHHHHHTT----HHHHHHHHHHT--THHHHTTS-TTSHHHHHHHHHHHHHHHHHHHHHHHHHHHHHHHHHHHHH----HHHHHHHHHHS-SSS-GGGGGS--